Protein AF-0000000084379648 (afdb_homodimer)

Nearest PDB structures (foldseek):
  4ooi-assembly1_A  TM=9.721E-01  e=7.079E-11  Vibrio cholerae O1 biovar El Tor str. N16961
  4k2e-assembly1_B  TM=9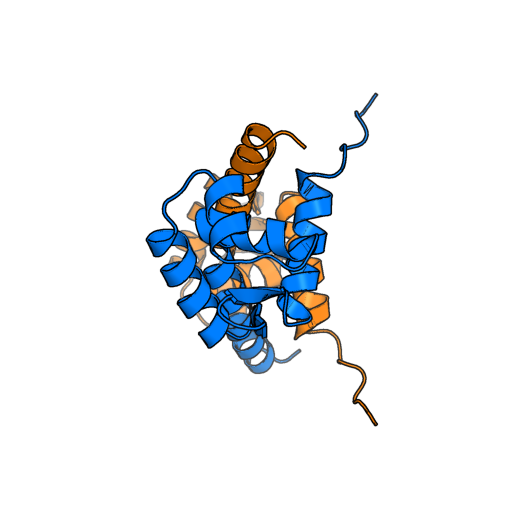.677E-01  e=7.579E-10  Vibrio cholerae O1 biovar El Tor str. N16961
  6o8o-assembly2_D  TM=9.352E-01  e=1.192E-08  Rhodobacter capsulatus
  3pqj-assembly2_C  TM=8.989E-01  e=9.264E-08  Xylella fastidiosa
  6cdb-assembly1_A  TM=8.607E-01  e=1.127E-06  Staphylococcus aureus

InterPro domains:
  IPR001845 HTH ArsR-type DNA-binding domain [PF01022] (23-67)
  IPR001845 HTH ArsR-type DNA-binding domain [PR00778] (17-32)
  IPR001845 HTH ArsR-type DNA-binding domain [PR00778] (36-47)
  IPR001845 HTH ArsR-type DNA-binding domain [PR00778] (49-64)
  IPR001845 HTH ArsR-type DNA-binding domain [PR00778] (64-79)
  IPR001845 HTH ArsR-type DNA-binding domain [PS50987] (5-99)
  IPR001845 HTH ArsR-type DNA-binding domain [SM00418] (15-93)
  IPR011991 ArsR-like helix-turn-helix domain [cd00090] (19-92)
  IPR036388 Winged helix-like DNA-binding domain superfamily [G3DSA:1.10.10.10] (1-98)
  IPR036390 Winged helix DNA-binding domain superfamily [SSF46785] (8-97)
  IPR051081 HTH-type Metal-responsive Transcriptional Regulators [PTHR33154] (8-96)

Foldseek 3Di:
DDPVVVVVVVVLVVVLCVLCVDPLLVQLQLVQLVHKDFLVRSCVVVVHDSVVSVVSVVVCVVNFQWDWDDDDPTIIIHGGDPVNNVVNVVVCCVPVNPDPPPD/DDPVVVVVVVVLVVVLCVLCVDPLLVQLQLVQLVHKDFLVRSCVVVVHDSVVSVVSVVVCVVNFQWDWDDDDPTIIIHGGDPVNNVVNVVVCCVPVPPDPPPD

Radius of gyration: 18.7 Å; Cα contacts (8 Å, |Δi|>4): 254; chains: 2; bounding box: 46×62×39 Å

Secondary structure (DSSP, 8-state):
--HHHHHHHHHHHHHHHHHH-SHHHHHHHHHHHHS-EEHHHHHHHHTS-HHHHHHHHHHHHHTTSEEEEEETTEEEEEE--HHHHHHHHHHIIIIIS------/--HHHHHHHHHHHHHHHHHH-SHHHHHHHHHHHHS-EEHHHHHHHHTS-HHHHHHHHHHHHHTTSEEEEEETTEEEEEE--HHHHHHHHHHIIIIIS------

Organism: NCBI:txid1548547

Structure (mmCIF, N/CA/C/O backbone):
data_AF-0000000084379648-model_v1
#
loop_
_entity.id
_entity.type
_entity.pdbx_description
1 polymer 'Transcriptional regulator'
#
loop_
_atom_site.group_PDB
_atom_site.id
_atom_site.type_symbol
_atom_site.label_atom_id
_atom_site.label_alt_id
_atom_site.label_comp_id
_atom_site.label_asym_id
_atom_site.label_entity_id
_atom_site.label_seq_id
_atom_site.pdbx_PDB_ins_code
_atom_site.Cartn_x
_atom_site.Cartn_y
_atom_site.Cartn_z
_atom_site.occupancy
_atom_site.B_iso_or_equiv
_atom_site.auth_seq_id
_atom_site.auth_comp_id
_atom_site.auth_asym_id
_atom_site.auth_atom_id
_atom_site.pdbx_PDB_model_num
ATOM 1 N N . MET A 1 1 ? -14.781 16.359 1.278 1 57.5 1 MET A N 1
ATOM 2 C CA . MET A 1 1 ? -14.961 15.016 1.84 1 57.5 1 MET A CA 1
ATOM 3 C C . MET A 1 1 ? -14.984 15.062 3.363 1 57.5 1 MET A C 1
ATOM 5 O O . MET A 1 1 ? -14.156 15.742 3.98 1 57.5 1 MET A O 1
ATOM 9 N N . ASP A 1 2 ? -16.062 14.539 3.852 1 69.44 2 ASP A N 1
ATOM 10 C CA . ASP A 1 2 ? -16.141 14.625 5.305 1 69.44 2 ASP A CA 1
ATOM 11 C C . ASP A 1 2 ? -15.133 13.68 5.965 1 69.44 2 ASP A C 1
ATOM 13 O O . ASP A 1 2 ? -14.719 12.688 5.367 1 69.44 2 ASP A O 1
ATOM 17 N N . ILE A 1 3 ? -14.656 14.039 7.168 1 72.94 3 ILE A N 1
ATOM 18 C CA . ILE A 1 3 ? -13.594 13.359 7.895 1 72.94 3 ILE A CA 1
ATOM 19 C C . ILE A 1 3 ? -13.977 11.898 8.117 1 72.94 3 ILE A C 1
ATOM 21 O O . ILE A 1 3 ? -13.117 11.008 8.07 1 72.94 3 ILE A O 1
ATOM 25 N N . ASP A 1 4 ? -15.25 11.695 8.367 1 77 4 ASP A N 1
ATOM 26 C CA . ASP A 1 4 ? -15.695 10.328 8.602 1 77 4 ASP A CA 1
ATOM 27 C C . ASP A 1 4 ? -15.555 9.477 7.34 1 77 4 ASP A C 1
ATOM 29 O O . ASP A 1 4 ? -15.18 8.305 7.41 1 77 4 ASP A O 1
ATOM 33 N N . THR A 1 5 ? -15.906 10.047 6.273 1 78.12 5 THR A N 1
ATOM 34 C CA . THR A 1 5 ? -15.758 9.367 4.996 1 78.12 5 THR A CA 1
ATOM 35 C C . THR A 1 5 ? -14.289 9.109 4.688 1 78.12 5 THR A C 1
ATOM 37 O O . THR A 1 5 ? -13.93 8.039 4.195 1 78.12 5 THR A O 1
ATOM 40 N N . MET A 1 6 ? -13.547 9.992 5.141 1 76.88 6 MET A N 1
ATOM 41 C CA . MET A 1 6 ? -12.109 9.844 4.926 1 76.88 6 MET A CA 1
ATOM 42 C C . MET A 1 6 ? -11.555 8.703 5.773 1 76.88 6 MET A C 1
ATOM 44 O O . MET A 1 6 ? -10.719 7.926 5.305 1 76.88 6 MET A O 1
ATOM 48 N N . ARG A 1 7 ? -12.047 8.602 6.953 1 83.88 7 ARG A N 1
ATOM 49 C CA . ARG A 1 7 ? -11.578 7.57 7.875 1 83.88 7 ARG A CA 1
ATOM 50 C C . ARG A 1 7 ? -11.969 6.18 7.383 1 83.88 7 ARG A C 1
ATOM 52 O O . ARG A 1 7 ? -11.164 5.246 7.453 1 83.88 7 ARG A O 1
ATOM 59 N N . GLU A 1 8 ? -13.219 6.098 6.977 1 84.75 8 GLU A N 1
ATOM 60 C CA . GLU A 1 8 ? -13.664 4.809 6.457 1 84.75 8 GLU A CA 1
ATOM 61 C C . GLU A 1 8 ? -12.852 4.395 5.238 1 84.75 8 GLU A C 1
ATOM 63 O O . GLU A 1 8 ? -12.438 3.234 5.121 1 84.75 8 GLU A O 1
ATOM 68 N N . ASN A 1 9 ? -12.617 5.316 4.402 1 86.81 9 ASN A N 1
ATOM 69 C CA . ASN A 1 9 ? -11.82 5.035 3.211 1 86.81 9 ASN A CA 1
ATOM 70 C C . ASN A 1 9 ? -10.375 4.699 3.568 1 86.81 9 ASN A C 1
ATOM 72 O O . ASN A 1 9 ? -9.773 3.814 2.961 1 86.81 9 ASN A O 1
ATOM 76 N N . ALA A 1 10 ? -9.969 5.375 4.613 1 89.38 10 ALA A N 1
ATOM 77 C CA . ALA A 1 10 ? -8.602 5.113 5.059 1 89.38 10 ALA A CA 1
ATOM 78 C C . ALA A 1 10 ? -8.469 3.705 5.625 1 89.38 10 ALA A C 1
ATOM 80 O O . ALA A 1 10 ? -7.438 3.053 5.453 1 89.38 10 ALA A O 1
ATOM 81 N N . GLY A 1 11 ? -9.508 3.273 6.289 1 91 11 GLY A N 1
ATOM 82 C CA . GLY A 1 11 ? -9.508 1.914 6.805 1 91 11 GLY A CA 1
ATOM 83 C C . GLY A 1 11 ? -9.43 0.861 5.719 1 91 11 GLY A C 1
ATOM 84 O O . GLY A 1 11 ? -8.641 -0.081 5.812 1 91 11 GLY A O 1
ATOM 85 N N . ARG A 1 12 ? -10.219 1.041 4.777 1 88.38 12 ARG A N 1
ATOM 86 C CA . ARG A 1 12 ? -10.211 0.119 3.646 1 88.38 12 ARG A CA 1
ATOM 87 C C . ARG A 1 12 ? -8.875 0.159 2.912 1 88.38 12 ARG A C 1
ATOM 89 O O . ARG A 1 12 ? -8.32 -0.885 2.564 1 88.38 12 ARG A O 1
ATOM 96 N N . ALA A 1 13 ? -8.414 1.323 2.732 1 92 13 ALA A N 1
ATOM 97 C CA . ALA A 1 13 ? -7.145 1.512 2.027 1 92 13 ALA A CA 1
ATOM 98 C C . ALA A 1 13 ? -5.988 0.898 2.811 1 92 13 ALA A C 1
ATOM 100 O O . ALA A 1 13 ? -5.148 0.194 2.24 1 92 13 ALA A O 1
ATOM 101 N N . SER A 1 14 ? -5.973 1.182 4.062 1 93.81 14 SER A N 1
ATOM 102 C CA . SER A 1 14 ? -4.891 0.655 4.891 1 93.81 14 SER A CA 1
ATOM 103 C C . SER A 1 14 ? -4.906 -0.869 4.918 1 93.81 14 SER A C 1
ATOM 105 O O . SER A 1 14 ? -3.852 -1.507 4.906 1 93.81 14 SER A O 1
ATOM 107 N N . SER A 1 15 ? -6.055 -1.446 4.953 1 90.5 15 SER A N 1
ATOM 108 C CA . SER A 1 15 ? -6.176 -2.9 4.914 1 90.5 15 SER A CA 1
ATOM 109 C C . SER A 1 15 ? -5.641 -3.467 3.605 1 90.5 15 SER A C 1
ATOM 111 O O . SER A 1 15 ? -4.934 -4.477 3.604 1 90.5 15 SER A O 1
ATOM 113 N N . LEU A 1 16 ? -6.02 -2.836 2.602 1 89.94 16 LEU A N 1
ATOM 114 C CA . LEU A 1 16 ? -5.531 -3.232 1.286 1 89.94 16 LEU A CA 1
ATOM 115 C C . LEU A 1 16 ? -4.012 -3.152 1.225 1 89.94 16 LEU A C 1
ATOM 117 O O . LEU A 1 16 ? -3.35 -4.109 0.808 1 89.94 16 LEU A O 1
ATOM 121 N N . LEU A 1 17 ? -3.471 -2.02 1.633 1 93.12 17 LEU A N 1
ATOM 122 C CA . LEU A 1 17 ? -2.025 -1.822 1.643 1 93.12 17 LEU A CA 1
ATOM 123 C C . LEU A 1 17 ? -1.344 -2.838 2.555 1 93.12 17 LEU A C 1
ATOM 125 O O . LEU A 1 17 ? -0.293 -3.383 2.207 1 93.12 17 LEU A O 1
ATOM 129 N N . GLY A 1 18 ? -1.943 -3.08 3.639 1 93.06 18 GLY A N 1
ATOM 130 C CA . GLY A 1 18 ? -1.402 -4.059 4.57 1 93.06 18 GLY A CA 1
ATOM 131 C C . GLY A 1 18 ? -1.311 -5.453 3.984 1 93.06 18 GLY A C 1
ATOM 132 O O . GLY A 1 18 ? -0.327 -6.164 4.207 1 93.06 18 GLY A O 1
ATOM 133 N N . ALA A 1 19 ? -2.309 -5.805 3.316 1 88.88 19 ALA A N 1
ATOM 134 C CA . ALA A 1 19 ? -2.322 -7.121 2.68 1 88.88 19 ALA A CA 1
ATOM 135 C C . ALA A 1 19 ? -1.212 -7.234 1.637 1 88.88 19 ALA A C 1
ATOM 137 O O . ALA A 1 19 ? -0.666 -8.32 1.419 1 88.88 19 ALA A O 1
ATOM 138 N N . MET A 1 20 ? -0.81 -6.133 1.112 1 91.62 20 MET A N 1
ATOM 139 C CA . MET A 1 20 ? 0.162 -6.121 0.023 1 91.62 20 MET A CA 1
ATOM 140 C C . MET A 1 20 ? 1.554 -5.773 0.539 1 91.62 20 MET A C 1
ATOM 142 O O . MET A 1 20 ? 2.535 -5.859 -0.201 1 91.62 20 MET A O 1
ATOM 146 N N . ALA A 1 21 ? 1.594 -5.391 1.771 1 93.62 21 ALA A N 1
ATOM 147 C CA . ALA A 1 21 ? 2.861 -4.91 2.314 1 93.62 21 ALA A CA 1
ATOM 148 C C . ALA A 1 21 ? 3.787 -6.074 2.658 1 93.62 21 ALA A C 1
ATOM 150 O O . ALA A 1 21 ? 4.984 -5.879 2.879 1 93.62 21 ALA A O 1
ATOM 151 N N . ASN A 1 22 ? 3.254 -7.242 2.672 1 93.06 22 ASN A N 1
ATOM 152 C CA . ASN A 1 22 ? 4.109 -8.414 2.816 1 93.06 22 ASN A CA 1
ATOM 153 C C . ASN A 1 22 ? 4.867 -8.719 1.528 1 93.06 22 ASN A C 1
ATOM 155 O O . ASN A 1 22 ? 4.266 -8.852 0.463 1 93.06 22 ASN A O 1
ATOM 159 N N . GLU A 1 23 ? 6.168 -8.867 1.698 1 92.31 23 GLU A N 1
ATOM 160 C CA . GLU A 1 23 ? 7.008 -9.016 0.512 1 92.31 23 GLU A CA 1
ATOM 161 C C . GLU A 1 23 ? 6.609 -10.242 -0.299 1 92.31 23 GLU A C 1
ATOM 163 O O . GLU A 1 23 ? 6.504 -10.18 -1.525 1 92.31 23 GLU A O 1
ATOM 168 N N . LYS A 1 24 ? 6.48 -11.297 0.304 1 92.69 24 LYS A N 1
ATOM 169 C CA . LYS A 1 24 ? 6.125 -12.531 -0.38 1 92.69 24 LYS A CA 1
ATOM 170 C C . LYS A 1 24 ? 4.75 -12.43 -1.034 1 92.69 24 LYS A C 1
ATOM 172 O O . LYS A 1 24 ? 4.566 -12.852 -2.178 1 92.69 24 LYS A O 1
ATOM 177 N N . ARG A 1 25 ? 3.82 -11.898 -0.318 1 93.19 25 ARG A N 1
ATOM 178 C CA . ARG A 1 25 ? 2.482 -11.703 -0.868 1 93.19 25 ARG A CA 1
ATOM 179 C C . ARG A 1 25 ? 2.512 -10.766 -2.07 1 93.19 25 ARG A C 1
ATOM 181 O O . ARG A 1 25 ? 1.806 -10.984 -3.055 1 93.19 25 ARG A O 1
ATOM 188 N N . LEU A 1 26 ? 3.303 -9.766 -1.957 1 92.44 26 LEU A N 1
ATOM 189 C CA . LEU A 1 26 ? 3.434 -8.82 -3.066 1 92.44 26 LEU A CA 1
ATOM 190 C C . LEU A 1 26 ? 4 -9.516 -4.301 1 92.44 26 LEU A C 1
ATOM 192 O O . LEU A 1 26 ? 3.537 -9.281 -5.418 1 92.44 26 LEU A O 1
ATOM 196 N N . LEU A 1 27 ? 4.969 -10.336 -4.105 1 92.69 27 LEU A N 1
ATOM 197 C CA . LEU A 1 27 ? 5.574 -11.07 -5.215 1 92.69 27 LEU A CA 1
ATOM 198 C C . LEU A 1 27 ? 4.555 -11.992 -5.871 1 92.69 27 LEU A C 1
ATOM 200 O O . LEU A 1 27 ? 4.512 -12.109 -7.098 1 92.69 27 LEU A O 1
ATOM 204 N N . ILE A 1 28 ? 3.771 -12.594 -5.051 1 94.25 28 ILE A N 1
ATOM 205 C CA . ILE A 1 28 ? 2.717 -13.469 -5.562 1 94.25 28 ILE A CA 1
ATOM 206 C C . ILE A 1 28 ? 1.742 -12.648 -6.41 1 94.25 28 ILE A C 1
ATOM 208 O O . ILE A 1 28 ? 1.402 -13.047 -7.527 1 94.25 28 ILE A O 1
ATOM 212 N N . LEU A 1 29 ? 1.349 -11.539 -5.93 1 93.25 29 LEU A N 1
ATOM 213 C CA . LEU A 1 29 ? 0.397 -10.688 -6.633 1 93.25 29 LEU A CA 1
ATOM 214 C C . LEU A 1 29 ? 0.989 -10.18 -7.945 1 93.25 29 LEU A C 1
ATOM 216 O O . LEU A 1 29 ? 0.282 -10.07 -8.945 1 93.25 29 LEU A O 1
ATOM 220 N N . CYS A 1 30 ? 2.203 -9.836 -7.898 1 90.38 30 CYS A N 1
ATOM 221 C CA . CYS A 1 30 ? 2.871 -9.375 -9.109 1 90.38 30 CYS A CA 1
ATOM 222 C C . CYS A 1 30 ? 2.855 -10.461 -10.188 1 90.38 30 CYS A C 1
ATOM 224 O O . CYS A 1 30 ? 2.654 -10.164 -11.367 1 90.38 30 CYS A O 1
ATOM 226 N N . GLN A 1 31 ? 3.121 -11.664 -9.781 1 91.12 31 GLN A N 1
ATOM 227 C CA . GLN A 1 31 ? 3.062 -12.781 -10.719 1 91.12 31 GLN A CA 1
ATOM 228 C C . GLN A 1 31 ? 1.654 -12.945 -11.289 1 91.12 31 GLN A C 1
ATOM 230 O O . GLN A 1 31 ? 1.486 -13.18 -12.484 1 91.12 31 GLN A O 1
ATOM 235 N N . LEU A 1 32 ? 0.677 -12.75 -10.484 1 93.19 32 LEU A N 1
ATOM 236 C CA . LEU A 1 32 ? -0.713 -12.938 -10.883 1 93.19 32 LEU A CA 1
ATOM 237 C C . LEU A 1 32 ? -1.2 -11.766 -11.727 1 93.19 32 LEU A C 1
ATOM 239 O O . LEU A 1 32 ? -2.217 -11.875 -12.414 1 93.19 32 LEU A O 1
ATOM 243 N N . PHE A 1 33 ? -0.529 -10.688 -11.57 1 88.5 33 PHE A N 1
ATOM 244 C CA . PHE A 1 33 ? -0.836 -9.523 -12.391 1 88.5 33 PHE A CA 1
ATOM 245 C C . PHE A 1 33 ? -0.567 -9.82 -13.867 1 88.5 33 PHE A C 1
ATOM 247 O O . PHE A 1 33 ? -1.262 -9.305 -14.742 1 88.5 33 PHE A O 1
ATOM 254 N N . GLU A 1 34 ? 0.373 -10.648 -14.086 1 86.88 34 GLU A N 1
ATOM 255 C CA . GLU A 1 34 ? 0.789 -10.977 -15.445 1 86.88 34 GLU A CA 1
ATOM 256 C C . GLU A 1 34 ? -0.084 -12.07 -16.047 1 86.88 34 GLU A C 1
ATOM 258 O O . GLU A 1 34 ? -0.391 -12.047 -17.234 1 86.88 34 GLU A O 1
ATOM 263 N N . ARG A 1 35 ? -0.382 -12.953 -15.18 1 93.25 35 ARG A N 1
ATOM 264 C CA . ARG A 1 35 ? -1.163 -14.078 -15.68 1 93.25 35 ARG A CA 1
ATOM 265 C C . ARG A 1 35 ? -1.7 -14.922 -14.523 1 93.25 35 ARG A C 1
ATOM 267 O O . ARG A 1 35 ? -1.239 -14.797 -13.391 1 93.25 35 ARG A O 1
ATOM 274 N N . GLU A 1 36 ? -2.732 -15.773 -14.859 1 96.81 36 GLU A N 1
ATOM 275 C CA . GLU A 1 36 ? -3.191 -16.797 -13.922 1 96.81 36 GLU A CA 1
ATOM 276 C C . GLU A 1 36 ? -2.102 -17.828 -13.656 1 96.81 36 GLU A C 1
ATOM 278 O O . GLU A 1 36 ? -1.407 -18.25 -14.578 1 96.81 36 GLU A O 1
ATOM 283 N N . CYS A 1 37 ? -1.942 -18.25 -12.422 1 97.56 37 CYS A N 1
ATOM 284 C CA . CYS A 1 37 ? -0.911 -19.219 -12.062 1 97.56 37 CYS A CA 1
ATOM 285 C C . CYS A 1 37 ? -1.443 -20.234 -11.055 1 97.56 37 CYS A C 1
ATOM 287 O O . CYS A 1 37 ? -2.33 -19.922 -10.258 1 97.56 37 CYS A O 1
ATOM 289 N N . SER A 1 38 ? -0.859 -21.422 -11.148 1 97.81 38 SER A N 1
ATOM 290 C CA . SER A 1 38 ? -1.122 -22.406 -10.109 1 97.81 38 SER A CA 1
ATOM 291 C C . SER A 1 38 ? -0.209 -22.203 -8.906 1 97.81 38 SER A C 1
ATOM 293 O O . SER A 1 38 ? 0.78 -21.469 -8.992 1 97.81 38 SER A O 1
ATOM 295 N N . VAL A 1 39 ? -0.604 -22.875 -7.789 1 96.88 39 VAL A N 1
ATOM 296 C CA . VAL A 1 39 ? 0.234 -22.812 -6.594 1 96.88 39 VAL A CA 1
ATOM 297 C C . VAL A 1 39 ? 1.645 -23.297 -6.93 1 96.88 39 VAL A C 1
ATOM 299 O O . VAL A 1 39 ? 2.631 -22.672 -6.527 1 96.88 39 VAL A O 1
ATOM 302 N N . GLY A 1 40 ? 1.688 -24.375 -7.691 1 96.44 40 GLY A N 1
ATOM 303 C CA . GLY A 1 40 ? 2.975 -24.922 -8.078 1 96.44 40 GLY A CA 1
ATOM 304 C C . GLY A 1 40 ? 3.805 -23.984 -8.922 1 96.44 40 GLY A C 1
ATOM 305 O O . GLY A 1 40 ? 5.008 -23.828 -8.695 1 96.44 40 GLY A O 1
ATOM 306 N N . GLU A 1 41 ? 3.248 -23.359 -9.914 1 96.31 41 GLU A N 1
ATOM 307 C CA . GLU A 1 41 ? 3.924 -22.375 -10.758 1 96.31 41 GLU A CA 1
ATOM 308 C C . GLU A 1 41 ? 4.461 -21.219 -9.938 1 96.31 41 GLU A C 1
ATOM 310 O O . GLU A 1 41 ? 5.582 -20.75 -10.164 1 96.31 41 GLU A O 1
ATOM 315 N N . LEU A 1 42 ? 3.674 -20.75 -9.016 1 96.06 42 LEU A N 1
ATOM 316 C CA . LEU A 1 42 ? 4.082 -19.641 -8.156 1 96.06 42 LEU A CA 1
ATOM 317 C C . LEU A 1 42 ? 5.262 -20.047 -7.277 1 96.06 42 LEU A C 1
ATOM 319 O O . LEU A 1 42 ? 6.227 -19.281 -7.145 1 96.06 42 LEU A O 1
ATOM 323 N N . ALA A 1 43 ? 5.152 -21.188 -6.715 1 96.25 43 ALA A N 1
ATOM 324 C CA . ALA A 1 43 ? 6.219 -21.688 -5.848 1 96.25 43 ALA A CA 1
ATOM 325 C C . ALA A 1 43 ? 7.539 -21.781 -6.605 1 96.25 43 ALA A C 1
ATOM 327 O O . ALA A 1 43 ? 8.594 -21.391 -6.082 1 96.25 43 ALA A O 1
ATOM 328 N N . GLU A 1 44 ? 7.48 -22.25 -7.785 1 94.56 44 GLU A N 1
ATOM 329 C CA . GLU A 1 44 ? 8.664 -22.391 -8.625 1 94.56 44 GLU A CA 1
ATOM 330 C C . GLU A 1 44 ? 9.234 -21.031 -9.008 1 94.56 44 GLU A C 1
ATOM 332 O O . GLU A 1 44 ? 10.445 -20.797 -8.898 1 94.56 44 GLU A O 1
ATOM 337 N N . ALA A 1 45 ? 8.391 -20.172 -9.422 1 90.25 45 ALA A N 1
ATOM 338 C CA . ALA A 1 45 ? 8.805 -18.844 -9.875 1 90.25 45 ALA A CA 1
ATOM 339 C C . ALA A 1 45 ? 9.461 -18.047 -8.734 1 90.25 45 ALA A C 1
ATOM 341 O O . ALA A 1 45 ? 1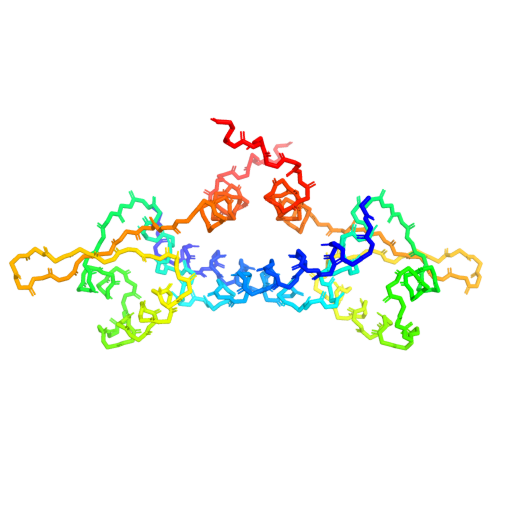0.422 -17.312 -8.961 1 90.25 45 ALA A O 1
ATOM 342 N N . LEU A 1 46 ? 8.906 -18.188 -7.527 1 90.75 46 LEU A N 1
ATOM 343 C CA . LEU A 1 46 ? 9.359 -17.406 -6.387 1 90.75 46 LEU A CA 1
ATOM 344 C C . LEU A 1 46 ? 10.422 -18.156 -5.59 1 90.75 46 LEU A C 1
ATOM 346 O O . LEU A 1 46 ? 11.016 -17.594 -4.664 1 90.75 46 LEU A O 1
ATOM 350 N N . GLU A 1 47 ? 10.609 -19.391 -5.895 1 92.19 47 GLU A N 1
ATOM 351 C CA . GLU A 1 47 ? 11.586 -20.234 -5.215 1 92.19 47 GLU A CA 1
ATOM 352 C C . GLU A 1 47 ? 11.258 -20.359 -3.73 1 92.19 47 GLU A C 1
ATOM 354 O O . GLU A 1 47 ? 12.133 -20.172 -2.881 1 92.19 47 GLU A O 1
ATOM 359 N N . VAL A 1 48 ? 10.055 -20.672 -3.453 1 92.5 48 VAL A N 1
ATOM 360 C CA . VAL A 1 48 ? 9.57 -20.922 -2.098 1 92.5 48 VAL A CA 1
ATOM 361 C C . VAL A 1 48 ? 8.734 -22.203 -2.07 1 92.5 48 VAL A C 1
ATOM 363 O O . VAL A 1 48 ? 8.422 -22.766 -3.119 1 92.5 48 VAL A O 1
ATOM 366 N N . ARG A 1 49 ? 8.43 -22.719 -0.959 1 95.19 49 ARG A N 1
ATOM 367 C CA . ARG A 1 49 ? 7.629 -23.938 -0.797 1 95.19 49 ARG A CA 1
ATOM 368 C C . ARG A 1 49 ? 6.172 -23.672 -1.172 1 95.19 49 ARG A C 1
ATOM 370 O O . ARG A 1 49 ? 5.629 -22.609 -0.873 1 95.19 49 ARG A O 1
ATOM 377 N N . PRO A 1 50 ? 5.555 -24.656 -1.731 1 96.12 50 PRO A N 1
ATOM 378 C CA . PRO A 1 50 ? 4.133 -24.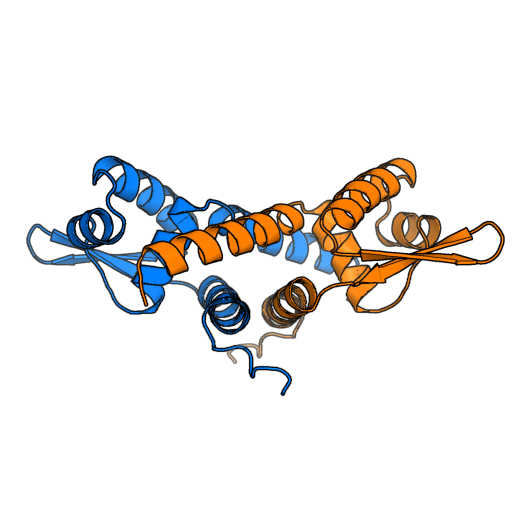516 -2.059 1 96.12 50 PRO A CA 1
ATOM 379 C C . PRO A 1 50 ? 3.268 -24.234 -0.832 1 96.12 50 PRO A C 1
ATOM 381 O O . PRO A 1 50 ? 2.254 -23.547 -0.933 1 96.12 50 PRO A O 1
ATOM 384 N N . SER A 1 51 ? 3.66 -24.812 0.204 1 96.31 51 SER A N 1
ATOM 385 C CA . SER A 1 51 ? 2.889 -24.578 1.418 1 96.31 51 SER A CA 1
ATOM 386 C C . SER A 1 51 ? 2.869 -23.094 1.777 1 96.31 51 SER A C 1
ATOM 388 O O . SER A 1 51 ? 1.841 -22.578 2.211 1 96.31 51 SER A O 1
ATOM 390 N N . THR A 1 52 ? 4.012 -22.406 1.639 1 95.12 52 THR A N 1
ATOM 391 C CA . THR A 1 52 ? 4.129 -20.984 1.894 1 95.12 52 THR A CA 1
ATOM 392 C C . THR A 1 52 ? 3.223 -20.188 0.952 1 95.12 52 THR A C 1
ATOM 394 O O . THR A 1 52 ? 2.504 -19.281 1.387 1 95.12 52 THR A O 1
ATOM 397 N N . VAL A 1 53 ? 3.27 -20.547 -0.274 1 96.5 53 VAL A N 1
ATOM 398 C CA . VAL A 1 53 ? 2.438 -19.891 -1.278 1 96.5 53 VAL A CA 1
ATOM 399 C C . VAL A 1 53 ? 0.962 -20.109 -0.945 1 96.5 53 VAL A C 1
ATOM 401 O O . VAL A 1 53 ? 0.174 -19.156 -0.973 1 96.5 53 VAL A O 1
ATOM 404 N N . SER A 1 54 ? 0.606 -21.297 -0.576 1 96.25 54 SER A N 1
ATOM 405 C CA . SER A 1 54 ? -0.78 -21.641 -0.271 1 96.25 54 SER A CA 1
ATOM 406 C C . SER A 1 54 ? -1.3 -20.828 0.909 1 96.25 54 SER A C 1
ATOM 408 O O . SER A 1 54 ? -2.441 -20.359 0.896 1 96.25 54 SER A O 1
ATOM 410 N N . GLN A 1 55 ? -0.478 -20.703 1.829 1 95.31 55 GLN A N 1
ATOM 411 C CA . GLN A 1 55 ? -0.847 -19.938 3.01 1 95.31 55 GLN A CA 1
ATOM 412 C C . GLN A 1 55 ? -1.139 -18.484 2.643 1 95.31 55 GLN A C 1
ATOM 414 O O . GLN A 1 55 ? -2.145 -17.906 3.078 1 95.31 55 GLN A O 1
ATOM 419 N N . HIS A 1 56 ? -0.259 -17.906 1.93 1 95.56 56 HIS A N 1
ATOM 420 C CA . HIS A 1 56 ? -0.447 -16.531 1.52 1 95.56 56 HIS A CA 1
ATOM 421 C C . HIS A 1 56 ? -1.663 -16.375 0.611 1 95.56 56 HIS A C 1
ATOM 423 O O . HIS A 1 56 ? -2.424 -15.422 0.736 1 95.56 56 HIS A O 1
ATOM 429 N N . LEU A 1 57 ? -1.854 -17.312 -0.241 1 96.19 57 LEU A N 1
ATOM 430 C CA . LEU A 1 57 ? -3.004 -17.266 -1.138 1 96.19 57 LEU A CA 1
ATOM 431 C C . LEU A 1 57 ? -4.309 -17.375 -0.354 1 96.19 57 LEU A C 1
ATOM 433 O O . LEU A 1 57 ? -5.309 -16.766 -0.718 1 96.19 57 LEU A O 1
ATOM 437 N N . ALA A 1 58 ? -4.281 -18.172 0.627 1 95.38 58 ALA A N 1
ATOM 438 C CA . ALA A 1 58 ? -5.461 -18.281 1.481 1 95.38 58 ALA A CA 1
ATOM 439 C C . ALA A 1 58 ? -5.82 -16.938 2.104 1 95.38 58 ALA A C 1
ATOM 441 O O . ALA A 1 58 ? -6.992 -16.562 2.148 1 95.38 58 ALA A O 1
ATOM 442 N N . LEU A 1 59 ? -4.871 -16.234 2.582 1 92.69 59 LEU A N 1
ATOM 443 C CA . LEU A 1 59 ? -5.082 -14.914 3.166 1 92.69 59 LEU A CA 1
ATOM 444 C C . LEU A 1 59 ? -5.574 -13.93 2.113 1 92.69 59 LEU A C 1
ATOM 446 O O . LEU A 1 59 ? -6.531 -13.188 2.354 1 92.69 59 LEU A O 1
ATOM 450 N N . LEU A 1 60 ? -4.945 -13.961 0.961 1 92.75 60 LEU A N 1
ATOM 451 C CA . LEU A 1 60 ? -5.305 -13.062 -0.129 1 92.75 60 LEU A CA 1
ATOM 452 C C . LEU A 1 60 ? -6.719 -13.344 -0.625 1 92.75 60 LEU A C 1
ATOM 454 O O . LEU A 1 60 ? -7.438 -12.422 -1.022 1 92.75 60 LEU A O 1
ATOM 458 N N . ARG A 1 61 ? -7.043 -14.586 -0.618 1 92.69 61 ARG A N 1
ATOM 459 C CA . ARG A 1 61 ? -8.391 -14.977 -1.028 1 92.69 61 ARG A CA 1
ATOM 460 C C . ARG A 1 61 ? -9.438 -14.43 -0.065 1 92.69 61 ARG A C 1
ATOM 462 O O . ARG A 1 61 ? -10.477 -13.922 -0.493 1 92.69 61 ARG A O 1
ATOM 469 N N . LYS A 1 62 ? -9.211 -14.531 1.18 1 89.62 62 LYS A N 1
ATOM 470 C CA . LYS A 1 62 ? -10.109 -14.031 2.211 1 89.62 62 LYS A CA 1
ATOM 471 C C . LYS A 1 62 ? -10.359 -12.531 2.045 1 89.62 62 LYS A C 1
ATOM 473 O O . LYS A 1 62 ? -11.469 -12.055 2.27 1 89.62 62 LYS A O 1
ATOM 478 N N . ASP A 1 63 ? -9.336 -11.914 1.577 1 85.12 63 ASP A N 1
ATOM 479 C CA . ASP A 1 63 ? -9.414 -10.461 1.438 1 85.12 63 ASP A CA 1
ATOM 480 C C . ASP A 1 63 ? -9.961 -10.07 0.066 1 85.12 63 ASP A C 1
ATOM 482 O O . ASP A 1 63 ? -10.172 -8.891 -0.212 1 85.12 63 ASP A O 1
ATOM 486 N N . GLY A 1 64 ? -10.164 -11.031 -0.781 1 88.69 64 GLY A N 1
ATOM 487 C CA . GLY A 1 64 ? -10.766 -10.797 -2.084 1 88.69 64 GLY A CA 1
ATOM 488 C C . GLY A 1 64 ? -9.773 -10.312 -3.125 1 88.69 64 GLY A C 1
ATOM 489 O O . GLY A 1 64 ? -10.156 -9.656 -4.094 1 88.69 64 GLY A O 1
ATOM 490 N N . PHE A 1 65 ? -8.539 -10.609 -3.016 1 91 65 PHE A N 1
ATOM 491 C CA . PHE A 1 65 ? -7.512 -10.094 -3.918 1 91 65 PHE A CA 1
ATOM 492 C C . PHE A 1 65 ? -7.207 -11.102 -5.02 1 91 65 PHE A C 1
ATOM 494 O O . PHE A 1 65 ? -6.598 -10.758 -6.035 1 91 65 PHE A O 1
ATOM 501 N N . VAL A 1 66 ? -7.629 -12.312 -4.82 1 95.62 66 VAL A N 1
ATOM 502 C CA . VAL A 1 66 ? -7.367 -13.328 -5.828 1 95.62 66 VAL A CA 1
ATOM 503 C C . VAL A 1 66 ? -8.602 -14.211 -6.008 1 95.62 66 VAL A C 1
ATOM 505 O O . VAL A 1 66 ? -9.43 -14.32 -5.098 1 95.62 66 VAL A O 1
ATOM 508 N N . ASN A 1 67 ? -8.695 -14.734 -7.129 1 95.94 67 ASN A N 1
ATOM 509 C CA . ASN A 1 67 ? -9.773 -15.656 -7.469 1 95.94 67 ASN A CA 1
ATOM 510 C C . ASN A 1 67 ? -9.242 -17.062 -7.734 1 95.94 67 ASN A C 1
ATOM 512 O O . ASN A 1 67 ? -8.367 -17.25 -8.578 1 95.94 67 ASN A O 1
ATOM 516 N N . PRO A 1 68 ? -9.828 -17.984 -7.059 1 96.12 68 PRO A N 1
ATOM 517 C CA . PRO A 1 68 ? -9.43 -19.359 -7.32 1 96.12 68 PRO A CA 1
ATOM 518 C C . PRO A 1 68 ? -10.25 -20.016 -8.43 1 96.12 68 PRO A C 1
ATOM 520 O O . PRO A 1 68 ? -11.438 -19.703 -8.586 1 96.12 68 PRO A O 1
ATOM 523 N N . ARG A 1 69 ? -9.672 -20.766 -9.219 1 96 69 ARG A N 1
ATOM 524 C CA . ARG A 1 69 ? -10.312 -21.594 -10.234 1 96 69 ARG A CA 1
ATOM 525 C C . ARG A 1 69 ? -9.703 -23 -10.25 1 96 69 ARG A C 1
ATOM 527 O O . ARG A 1 69 ? -8.484 -23.156 -10.312 1 96 69 ARG A O 1
ATOM 534 N N . ARG A 1 70 ? -10.594 -23.953 -10.18 1 95.38 70 ARG A N 1
ATOM 535 C CA . ARG A 1 70 ? -10.117 -25.328 -10.211 1 95.38 70 ARG A CA 1
ATOM 536 C C . ARG A 1 70 ? -10.203 -25.906 -11.625 1 95.38 70 ARG A C 1
ATOM 538 O O . ARG A 1 70 ? -11.211 -25.734 -12.312 1 95.38 70 ARG A O 1
ATOM 545 N N . ASP A 1 71 ? -9.125 -26.453 -12.016 1 94.88 71 ASP A N 1
ATOM 546 C CA . ASP A 1 71 ? -9.086 -27.219 -13.25 1 94.88 71 ASP A CA 1
ATOM 547 C C . ASP A 1 71 ? -8.562 -28.641 -13 1 94.88 71 ASP A C 1
ATOM 549 O O . ASP A 1 71 ? -7.371 -28.828 -12.766 1 94.88 71 ASP A O 1
ATOM 553 N N . ALA A 1 72 ? -9.508 -29.578 -13.188 1 94.94 72 ALA A N 1
ATOM 554 C CA . ALA A 1 72 ? -9.18 -30.953 -12.797 1 94.94 72 ALA A CA 1
ATOM 555 C C . ALA A 1 72 ? -8.688 -31 -11.352 1 94.94 72 ALA A C 1
ATOM 557 O O . ALA A 1 72 ? -9.422 -30.656 -10.422 1 94.94 72 ALA A O 1
ATOM 558 N N . GLN A 1 73 ? -7.391 -31.422 -11.117 1 93.38 73 GLN A N 1
ATOM 559 C CA . GLN A 1 73 ? -6.863 -31.547 -9.758 1 93.38 73 GLN A CA 1
ATOM 560 C C . GLN A 1 73 ? -5.984 -30.344 -9.398 1 93.38 73 GLN A C 1
ATOM 562 O O . GLN A 1 73 ? -5.387 -30.312 -8.32 1 93.38 73 GLN A O 1
ATOM 567 N N . THR A 1 74 ? -5.961 -29.391 -10.258 1 95.31 74 THR A N 1
ATOM 568 C CA . THR A 1 74 ? -5.043 -28.281 -10.039 1 95.31 74 THR A CA 1
ATOM 569 C C . THR A 1 74 ? -5.805 -27 -9.742 1 95.31 74 THR A C 1
ATOM 571 O O . THR A 1 74 ? -6.801 -26.688 -10.398 1 95.31 74 THR A O 1
ATOM 574 N N . LEU A 1 75 ? -5.379 -26.297 -8.68 1 95.94 75 LEU A N 1
ATOM 575 C CA . LEU A 1 75 ? -5.957 -25.016 -8.312 1 95.94 75 LEU A CA 1
ATOM 576 C C . LEU A 1 75 ? -5.168 -23.859 -8.93 1 95.94 75 LEU A C 1
ATOM 578 O O . LEU A 1 75 ? -3.947 -23.781 -8.773 1 95.94 75 LEU A O 1
ATOM 582 N N . TYR A 1 76 ? -5.906 -23 -9.688 1 97.62 76 TYR A N 1
ATOM 583 C CA . TYR A 1 76 ? -5.324 -21.812 -10.289 1 97.62 76 TYR A CA 1
ATOM 584 C C . TYR A 1 76 ? -5.848 -20.547 -9.625 1 97.62 76 TYR A C 1
ATOM 586 O O . TYR A 1 76 ? -6.965 -20.531 -9.094 1 97.62 76 TYR A O 1
ATOM 594 N N . TYR A 1 77 ? -4.977 -19.562 -9.641 1 97.56 77 TYR A N 1
ATOM 595 C CA . TYR A 1 77 ? -5.359 -18.281 -9.078 1 97.56 77 TYR A CA 1
ATOM 596 C C . TYR A 1 77 ? -5.117 -17.156 -10.078 1 97.56 77 TYR A C 1
ATOM 598 O O . TYR A 1 77 ? -4.164 -17.203 -10.859 1 97.56 77 TYR A O 1
ATOM 606 N N . SER A 1 78 ? -6.027 -16.156 -10.039 1 96.62 78 SER A N 1
ATOM 607 C CA . SER A 1 78 ? -5.867 -14.914 -10.781 1 96.62 78 SER A CA 1
ATOM 608 C C . SER A 1 78 ? -6.109 -13.703 -9.891 1 96.62 78 SER A C 1
ATOM 610 O O . SER A 1 78 ? -6.727 -13.82 -8.828 1 96.62 78 SER A O 1
ATOM 612 N N . LEU A 1 79 ? -5.535 -12.617 -10.359 1 94.06 79 LEU A N 1
ATOM 613 C CA . LEU A 1 79 ? -5.723 -11.383 -9.602 1 94.06 79 LEU A CA 1
ATOM 614 C C . LEU A 1 79 ? -7.188 -10.953 -9.625 1 94.06 79 LEU A C 1
ATOM 616 O O . LEU A 1 79 ? -7.855 -11.055 -10.656 1 94.06 79 LEU A O 1
ATOM 620 N N . ALA A 1 80 ? -7.637 -10.617 -8.461 1 90.12 80 ALA A N 1
ATOM 621 C CA . ALA A 1 80 ? -9.008 -10.141 -8.328 1 90.12 80 ALA A CA 1
ATOM 622 C C . ALA A 1 80 ? -9.047 -8.75 -7.695 1 90.12 80 ALA A C 1
ATOM 624 O O . ALA A 1 80 ? -8.195 -8.414 -6.879 1 90.12 80 ALA A O 1
ATOM 625 N N . GLY A 1 81 ? -10.102 -7.973 -8.031 1 85.06 81 GLY A N 1
ATOM 626 C CA . GLY A 1 81 ? -10.336 -6.695 -7.383 1 85.06 81 GLY A CA 1
ATOM 627 C C . GLY A 1 81 ? -9.688 -5.527 -8.102 1 85.06 81 GLY A C 1
ATOM 628 O O . GLY A 1 81 ? -8.477 -5.535 -8.344 1 85.06 81 GLY A O 1
ATOM 629 N N . ASP A 1 82 ? -10.414 -4.605 -8.344 1 87.06 82 ASP A N 1
ATOM 630 C CA . ASP A 1 82 ? -9.953 -3.424 -9.07 1 87.06 82 ASP A CA 1
ATOM 631 C C . ASP A 1 82 ? -8.992 -2.6 -8.219 1 87.06 82 ASP A C 1
ATOM 633 O O . ASP A 1 82 ? -8.055 -1.995 -8.75 1 87.06 82 ASP A O 1
ATOM 637 N N . GLU A 1 83 ? -9.141 -2.76 -6.945 1 89.44 83 GLU A N 1
ATOM 638 C CA . GLU A 1 83 ? -8.305 -1.969 -6.047 1 89.44 83 GLU A CA 1
ATOM 639 C C . GLU A 1 83 ? -6.871 -2.486 -6.027 1 89.44 83 GLU A C 1
ATOM 641 O O . GLU A 1 83 ? -5.922 -1.713 -6.191 1 89.44 83 GLU A O 1
ATOM 646 N N . ALA A 1 84 ? -6.75 -3.758 -5.922 1 89.88 84 ALA A N 1
ATOM 647 C CA . ALA A 1 84 ? -5.422 -4.363 -5.914 1 89.88 84 ALA A CA 1
ATOM 648 C C . ALA A 1 84 ? -4.707 -4.145 -7.242 1 89.88 84 ALA A C 1
ATOM 650 O O . ALA A 1 84 ? -3.512 -3.844 -7.273 1 89.88 84 ALA A O 1
ATOM 651 N N . ARG A 1 85 ? -5.449 -4.246 -8.258 1 91.44 85 ARG A N 1
ATOM 652 C CA . ARG A 1 85 ? -4.891 -4.062 -9.594 1 91.44 85 ARG A CA 1
ATOM 653 C C . ARG A 1 85 ? -4.363 -2.643 -9.773 1 91.44 85 ARG A C 1
ATOM 655 O O . ARG A 1 85 ? -3.291 -2.439 -10.344 1 91.44 85 ARG A O 1
ATOM 662 N N . ALA A 1 86 ? -5.152 -1.738 -9.344 1 93.12 86 ALA A N 1
ATOM 663 C CA . ALA A 1 86 ? -4.758 -0.338 -9.484 1 93.12 86 ALA A CA 1
ATOM 664 C C . ALA A 1 86 ? -3.471 -0.053 -8.719 1 93.12 86 ALA A C 1
ATOM 666 O O . ALA A 1 86 ? -2.57 0.616 -9.234 1 93.12 86 ALA A O 1
ATOM 667 N N . VAL A 1 87 ? -3.361 -0.577 -7.555 1 93.12 87 VAL A N 1
ATOM 668 C CA . VAL A 1 87 ? -2.172 -0.358 -6.738 1 93.12 87 VAL A CA 1
ATOM 669 C C . VAL A 1 87 ? -0.976 -1.066 -7.367 1 93.12 87 VAL A C 1
ATOM 671 O O . VAL A 1 87 ? 0.108 -0.489 -7.48 1 93.12 87 VAL A O 1
ATOM 674 N N . LEU A 1 88 ? -1.192 -2.242 -7.805 1 91.06 88 LEU A N 1
ATOM 675 C CA . LEU A 1 88 ? -0.119 -3.002 -8.438 1 91.06 88 LEU A CA 1
ATOM 676 C C . LEU A 1 88 ? 0.375 -2.303 -9.695 1 91.06 88 LEU A C 1
ATOM 678 O O . LEU A 1 88 ? 1.575 -2.295 -9.977 1 91.06 88 LEU A O 1
ATOM 682 N N . ASN A 1 89 ? -0.534 -1.78 -10.445 1 91 89 ASN A N 1
ATOM 683 C CA . ASN A 1 89 ? -0.154 -1.03 -11.633 1 91 89 ASN A CA 1
ATOM 684 C C . ASN A 1 89 ? 0.741 0.157 -11.289 1 91 89 ASN A C 1
ATOM 686 O O . ASN A 1 89 ? 1.717 0.429 -11.992 1 91 89 ASN A O 1
ATOM 690 N N . THR A 1 90 ? 0.35 0.807 -10.312 1 92.56 90 THR A N 1
ATOM 691 C CA . THR A 1 90 ? 1.14 1.946 -9.859 1 92.56 90 THR A CA 1
ATOM 692 C C . THR A 1 90 ? 2.533 1.501 -9.43 1 92.56 90 THR A C 1
ATOM 694 O O . THR A 1 90 ? 3.533 2.104 -9.82 1 92.56 90 THR A O 1
ATOM 697 N N . LEU A 1 91 ? 2.584 0.431 -8.664 1 90 91 LEU A N 1
ATOM 698 C CA . LEU A 1 91 ? 3.871 -0.077 -8.195 1 90 91 LEU A CA 1
ATOM 699 C C . LEU A 1 91 ? 4.73 -0.527 -9.375 1 90 91 LEU A C 1
ATOM 701 O O . LEU A 1 91 ? 5.945 -0.308 -9.383 1 90 91 LEU A O 1
ATOM 705 N N . HIS A 1 92 ? 4.105 -1.172 -10.289 1 86.56 92 HIS A N 1
ATOM 706 C CA . HIS A 1 92 ? 4.824 -1.599 -11.484 1 86.56 92 HIS A CA 1
ATOM 707 C C . HIS A 1 92 ? 5.438 -0.408 -12.219 1 86.56 92 HIS A C 1
ATOM 709 O O . HIS A 1 92 ? 6.586 -0.47 -12.656 1 86.56 92 HIS A O 1
ATOM 715 N N . SER A 1 93 ? 4.676 0.632 -12.328 1 88 93 SER A N 1
ATOM 716 C CA . SER A 1 93 ? 5.145 1.838 -13.008 1 88 93 SER A CA 1
ATOM 717 C C . SER A 1 93 ? 6.293 2.488 -12.234 1 88 93 SER A C 1
ATOM 719 O O . SER A 1 93 ? 7.207 3.057 -12.836 1 88 93 SER A O 1
ATOM 721 N N . LEU A 1 94 ? 6.258 2.396 -11.031 1 86.56 94 LEU A N 1
ATOM 722 C CA . LEU A 1 94 ? 7.254 3.031 -10.172 1 86.56 94 LEU A CA 1
ATOM 723 C C . LEU A 1 94 ? 8.555 2.23 -10.164 1 86.56 94 LEU A C 1
ATOM 725 O O . LEU A 1 94 ? 9.641 2.805 -10.219 1 86.56 94 LEU A O 1
ATOM 729 N N . TYR A 1 95 ? 8.375 0.919 -10.125 1 85.44 95 TYR A N 1
ATOM 730 C CA . TYR A 1 95 ? 9.562 0.13 -9.805 1 85.44 95 TYR A CA 1
ATOM 731 C C . TYR A 1 95 ? 9.992 -0.721 -10.992 1 85.44 95 TYR A C 1
ATOM 733 O O . TYR A 1 95 ? 11.133 -1.166 -11.062 1 85.44 95 TYR A O 1
ATOM 741 N N . CYS A 1 96 ? 9.125 -1.088 -11.789 1 75.44 96 CYS A N 1
ATOM 742 C CA . CYS A 1 96 ? 9.461 -2.029 -12.852 1 75.44 96 CYS A CA 1
ATOM 743 C C . CYS A 1 96 ? 9.57 -1.319 -14.195 1 75.44 96 CYS A C 1
ATOM 745 O O . CYS A 1 96 ? 10.078 -1.887 -15.164 1 75.44 96 CYS A O 1
ATOM 747 N N . GLU A 1 97 ? 8.922 -0.195 -14.312 1 70.38 97 GLU A N 1
ATOM 748 C CA . GLU A 1 97 ? 9.062 0.515 -15.578 1 70.38 97 GLU A CA 1
ATOM 749 C C . GLU A 1 97 ? 10.336 1.36 -15.602 1 70.38 97 GLU A C 1
ATOM 751 O O . GLU A 1 97 ? 10.711 1.949 -14.586 1 70.38 97 GLU A O 1
ATOM 756 N N . PRO A 1 98 ? 11.195 1.109 -16.609 1 58.78 98 PRO A N 1
ATOM 757 C CA . PRO A 1 98 ? 12.453 1.85 -16.797 1 58.78 98 PRO A CA 1
ATOM 758 C C . PRO A 1 98 ? 12.289 3.35 -16.562 1 58.78 98 PRO A C 1
ATOM 760 O O . PRO A 1 98 ? 11.281 3.934 -16.969 1 58.78 98 PRO A O 1
ATOM 763 N N . GLN A 1 99 ? 12.547 3.76 -15.352 1 52.88 99 GLN A N 1
ATOM 764 C CA . GLN A 1 99 ? 12.617 5.203 -15.156 1 52.88 99 GLN A CA 1
ATOM 765 C C . GLN A 1 99 ? 13.359 5.879 -16.312 1 52.88 99 GLN A C 1
ATOM 767 O O . GLN A 1 99 ? 14.422 5.418 -16.719 1 52.88 99 GLN A O 1
ATOM 772 N N . PRO A 1 100 ? 12.68 6.668 -17.078 1 46.72 100 PRO A N 1
ATOM 773 C CA . PRO A 1 100 ? 13.562 7.359 -18.016 1 46.72 100 PRO A CA 1
ATOM 774 C C . PRO A 1 100 ? 14.812 7.918 -17.344 1 46.72 100 PRO A C 1
ATOM 776 O O . PRO A 1 100 ? 14.742 8.414 -16.219 1 46.72 100 PRO A O 1
ATOM 779 N N . ALA A 1 101 ? 16.016 7.352 -17.578 1 43.47 101 ALA A N 1
ATOM 780 C CA . ALA A 1 101 ? 17.328 7.906 -17.219 1 43.47 101 ALA A CA 1
ATOM 781 C C . ALA A 1 101 ? 17.312 9.43 -17.312 1 43.47 101 ALA A C 1
ATOM 783 O O . ALA A 1 101 ? 16.844 9.992 -18.312 1 43.47 101 ALA A O 1
ATOM 784 N N . GLU A 1 102 ? 17.047 10.164 -16.203 1 35.94 102 GLU A N 1
ATOM 785 C CA . GLU A 1 102 ? 17.5 11.531 -16.406 1 35.94 102 GLU A CA 1
ATOM 786 C C . GLU A 1 102 ? 18.797 11.57 -17.219 1 35.94 102 GLU A C 1
ATOM 788 O O . GLU A 1 102 ? 19.828 11.031 -16.781 1 35.94 102 GLU A O 1
ATOM 793 N N . GLN A 1 103 ? 18.859 11.43 -18.547 1 28.95 103 GLN A N 1
ATOM 794 C CA . GLN A 1 103 ? 19.984 12.109 -19.203 1 28.95 103 GLN A CA 1
ATOM 795 C C . GLN A 1 103 ? 20.125 13.539 -18.688 1 28.95 103 GLN A C 1
ATOM 797 O O . GLN A 1 103 ? 19.141 14.266 -18.578 1 28.95 103 GLN A O 1
ATOM 802 N N . MET B 1 1 ? 12.055 -9.969 -16.75 1 54.53 1 MET B N 1
ATOM 803 C CA . MET B 1 1 ? 12.57 -9.336 -15.539 1 54.53 1 MET B CA 1
ATOM 804 C C . MET B 1 1 ? 13.172 -10.375 -14.594 1 54.53 1 MET B C 1
ATOM 806 O O . MET B 1 1 ? 12.586 -11.445 -14.391 1 54.53 1 MET B O 1
ATOM 810 N N . ASP B 1 2 ? 14.43 -10.133 -14.289 1 66.12 2 ASP B N 1
ATOM 811 C CA . ASP B 1 2 ? 15.109 -11.094 -13.422 1 66.12 2 ASP B CA 1
ATOM 812 C C . ASP B 1 2 ? 14.477 -11.133 -12.031 1 66.12 2 ASP B C 1
ATOM 814 O O . ASP B 1 2 ? 13.945 -10.125 -11.562 1 66.12 2 ASP B O 1
ATOM 818 N N . ILE B 1 3 ? 14.352 -12.328 -11.469 1 70.69 3 ILE B N 1
ATOM 819 C CA . ILE B 1 3 ? 13.695 -12.586 -10.195 1 70.69 3 ILE B CA 1
ATOM 820 C C . ILE B 1 3 ? 14.305 -11.695 -9.117 1 70.69 3 ILE B C 1
ATOM 822 O O . ILE B 1 3 ? 13.602 -11.211 -8.227 1 70.69 3 ILE B O 1
ATOM 826 N N . ASP B 1 4 ? 15.625 -11.531 -9.195 1 76 4 ASP B N 1
ATOM 827 C CA . ASP B 1 4 ? 16.312 -10.711 -8.195 1 76 4 ASP B CA 1
ATOM 828 C C . ASP B 1 4 ? 15.852 -9.258 -8.266 1 76 4 ASP B C 1
ATOM 830 O O . ASP B 1 4 ? 15.688 -8.602 -7.234 1 76 4 ASP B O 1
ATOM 834 N N . THR B 1 5 ? 15.727 -8.805 -9.445 1 76.69 5 THR B N 1
ATOM 835 C CA . THR B 1 5 ? 15.25 -7.445 -9.648 1 76.69 5 THR B CA 1
ATOM 836 C C . THR B 1 5 ? 13.812 -7.301 -9.148 1 76.69 5 THR B C 1
ATOM 838 O O . THR B 1 5 ? 13.469 -6.293 -8.531 1 76.69 5 THR B O 1
ATOM 841 N N . MET B 1 6 ? 13.172 -8.336 -9.281 1 76.5 6 MET B N 1
ATOM 842 C CA . MET B 1 6 ? 11.789 -8.32 -8.82 1 76.5 6 MET B CA 1
ATOM 843 C C . MET B 1 6 ? 11.727 -8.297 -7.293 1 76.5 6 MET B C 1
ATOM 845 O O . MET B 1 6 ? 10.914 -7.574 -6.715 1 76.5 6 MET B O 1
ATOM 849 N N . ARG B 1 7 ? 12.594 -9.016 -6.699 1 83.62 7 ARG B N 1
ATOM 850 C CA . ARG B 1 7 ? 12.633 -9.109 -5.242 1 83.62 7 ARG B CA 1
ATOM 851 C C . ARG B 1 7 ? 13.023 -7.773 -4.617 1 83.62 7 ARG B C 1
ATOM 853 O O . ARG B 1 7 ? 12.43 -7.348 -3.623 1 83.62 7 ARG B O 1
ATOM 860 N N . GLU B 1 8 ? 14.078 -7.211 -5.203 1 83.56 8 GLU B N 1
ATOM 861 C CA . GLU B 1 8 ? 14.508 -5.914 -4.688 1 83.56 8 GLU B CA 1
ATOM 862 C C . GLU B 1 8 ? 13.398 -4.875 -4.824 1 83.56 8 GLU B C 1
ATOM 864 O O . GLU B 1 8 ? 13.148 -4.102 -3.898 1 83.56 8 GLU B O 1
ATOM 869 N N . ASN B 1 9 ? 12.758 -4.918 -5.898 1 86.25 9 ASN B N 1
ATOM 870 C CA . ASN B 1 9 ? 11.664 -3.979 -6.117 1 86.25 9 ASN B CA 1
ATOM 871 C C . ASN B 1 9 ? 10.484 -4.27 -5.191 1 86.25 9 ASN B C 1
ATOM 873 O O . ASN B 1 9 ? 9.844 -3.344 -4.688 1 86.25 9 ASN B O 1
ATOM 877 N N . ALA B 1 10 ? 10.375 -5.543 -4.961 1 89.06 10 ALA B N 1
ATOM 878 C CA . ALA B 1 10 ? 9.297 -5.934 -4.059 1 89.06 10 ALA B CA 1
ATOM 879 C C . ALA B 1 10 ? 9.586 -5.48 -2.631 1 89.06 10 ALA B C 1
ATOM 881 O O . ALA B 1 10 ? 8.672 -5.09 -1.9 1 89.06 10 ALA B O 1
ATOM 882 N N . GLY B 1 11 ? 10.844 -5.547 -2.281 1 90.94 11 GLY B N 1
ATOM 883 C CA . GLY B 1 11 ? 11.242 -5.074 -0.964 1 90.94 11 GLY B CA 1
ATOM 884 C C . GLY B 1 11 ? 10.977 -3.594 -0.756 1 90.94 11 GLY B C 1
ATOM 885 O O . GLY B 1 11 ? 10.422 -3.197 0.271 1 90.94 11 GLY B O 1
ATOM 886 N N . ARG B 1 12 ? 11.367 -2.865 -1.705 1 88.5 12 ARG B N 1
ATOM 887 C CA . ARG B 1 12 ? 11.125 -1.428 -1.645 1 88.5 12 ARG B CA 1
ATOM 888 C C . ARG B 1 12 ? 9.633 -1.118 -1.646 1 88.5 12 ARG B C 1
ATOM 890 O O . ARG B 1 12 ? 9.172 -0.28 -0.872 1 88.5 12 ARG B O 1
ATOM 897 N N . ALA B 1 13 ? 8.961 -1.8 -2.471 1 92.06 13 ALA B N 1
ATOM 898 C CA . ALA B 1 13 ? 7.523 -1.591 -2.594 1 92.06 13 ALA B CA 1
ATOM 899 C C . ALA B 1 13 ? 6.801 -1.975 -1.307 1 92.06 13 ALA B C 1
ATOM 901 O O . ALA B 1 13 ? 5.945 -1.228 -0.82 1 92.06 13 ALA B O 1
ATOM 902 N N . SER B 1 14 ? 7.148 -3.1 -0.792 1 93.69 14 SER B N 1
ATOM 903 C CA . SER B 1 14 ? 6.5 -3.562 0.431 1 93.69 14 SER B CA 1
ATOM 904 C C . SER B 1 14 ? 6.766 -2.609 1.593 1 93.69 14 SER B C 1
ATOM 906 O O . SER B 1 14 ? 5.883 -2.363 2.416 1 93.69 14 SER B O 1
ATOM 908 N N . SER B 1 15 ? 7.938 -2.086 1.668 1 90.44 15 SER B N 1
ATOM 909 C CA . SER B 1 15 ? 8.273 -1.115 2.707 1 90.44 15 SER B CA 1
ATOM 910 C C . SER B 1 15 ? 7.426 0.149 2.572 1 90.44 15 SER B C 1
ATOM 912 O O . SER B 1 15 ? 6.934 0.681 3.57 1 90.44 15 SER B O 1
ATOM 914 N N . LEU B 1 16 ? 7.352 0.573 1.398 1 90 16 LEU B N 1
ATOM 915 C CA . LEU B 1 16 ? 6.523 1.741 1.118 1 90 16 LEU B CA 1
ATOM 916 C C . LEU B 1 16 ? 5.078 1.493 1.526 1 90 16 LEU B C 1
ATOM 918 O O . LEU B 1 16 ? 4.477 2.309 2.232 1 90 16 LEU B O 1
ATOM 922 N N . LEU B 1 17 ? 4.531 0.381 1.086 1 93.12 17 LEU B N 1
ATOM 923 C CA . LEU B 1 17 ? 3.16 0.018 1.422 1 93.12 17 LEU B CA 1
ATOM 924 C C . LEU B 1 17 ? 2.994 -0.137 2.93 1 93.12 17 LEU B C 1
ATOM 926 O O . LEU B 1 17 ? 1.992 0.308 3.496 1 93.12 17 LEU B O 1
ATOM 930 N N . GLY B 1 18 ? 3.953 -0.711 3.523 1 93.06 18 GLY B N 1
ATOM 931 C CA . GLY B 1 18 ? 3.92 -0.882 4.969 1 93.06 18 GLY B CA 1
ATOM 932 C C . GLY B 1 18 ? 3.871 0.432 5.723 1 93.06 18 GLY B C 1
ATOM 933 O O . GLY B 1 18 ? 3.146 0.559 6.711 1 93.06 18 GLY B O 1
ATOM 934 N N . ALA B 1 19 ? 4.633 1.319 5.281 1 88.88 19 ALA B N 1
ATOM 935 C CA . ALA B 1 19 ? 4.652 2.637 5.914 1 88.88 19 ALA B CA 1
ATOM 936 C C . ALA B 1 19 ? 3.299 3.326 5.785 1 88.88 19 ALA B C 1
ATOM 938 O O . ALA B 1 19 ? 2.904 4.105 6.656 1 88.88 19 ALA B O 1
ATOM 939 N N . MET B 1 20 ? 2.562 2.953 4.789 1 91.62 20 MET B N 1
ATOM 940 C CA . MET B 1 20 ? 1.298 3.619 4.492 1 91.62 20 MET B CA 1
ATOM 941 C C . MET B 1 20 ? 0.116 2.787 4.98 1 91.62 20 MET B C 1
ATOM 943 O O . MET B 1 20 ? -1.027 3.244 4.945 1 91.62 20 MET B O 1
ATOM 947 N N . ALA B 1 21 ? 0.428 1.61 5.418 1 93.62 21 ALA B N 1
ATOM 948 C CA . ALA B 1 21 ? -0.648 0.688 5.773 1 93.62 21 ALA B CA 1
ATOM 949 C C . ALA B 1 21 ? -1.221 1.016 7.148 1 93.62 21 ALA B C 1
ATOM 951 O O . ALA B 1 21 ? -2.281 0.51 7.523 1 93.62 21 ALA B O 1
ATOM 952 N N . ASN B 1 22 ? -0.574 1.862 7.852 1 93 22 ASN B N 1
ATOM 953 C CA . ASN B 1 22 ? -1.148 2.359 9.094 1 93 22 ASN B CA 1
ATOM 954 C C . ASN B 1 22 ? -2.227 3.406 8.836 1 93 22 ASN B C 1
ATOM 956 O O . ASN B 1 22 ? -1.986 4.391 8.141 1 93 22 ASN B O 1
ATOM 960 N N . GLU B 1 23 ? -3.361 3.166 9.477 1 92.44 23 GLU B N 1
ATOM 961 C CA . GLU B 1 23 ? -4.504 4.027 9.188 1 92.44 23 GLU B CA 1
ATOM 962 C C . GLU B 1 23 ? -4.199 5.484 9.523 1 92.44 23 GLU B C 1
ATOM 964 O O . GLU B 1 23 ? -4.508 6.383 8.734 1 92.44 23 GLU B O 1
A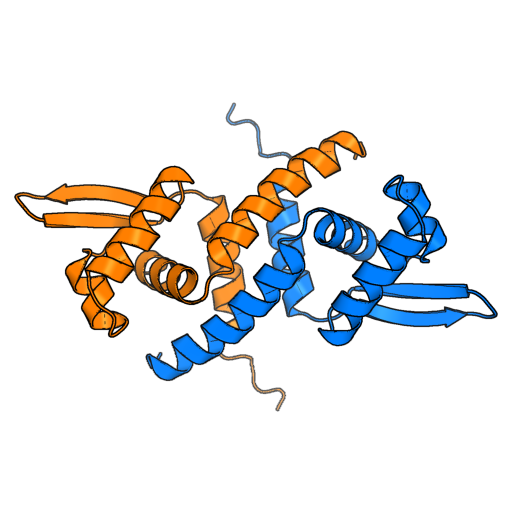TOM 969 N N . LYS B 1 24 ? -3.713 5.719 10.609 1 92.62 24 LYS B N 1
ATOM 970 C CA . LYS B 1 24 ? -3.408 7.078 11.039 1 92.62 24 LYS B CA 1
ATOM 971 C C . LYS B 1 24 ? -2.354 7.719 10.148 1 92.62 24 LYS B C 1
ATOM 973 O O . LYS B 1 24 ? -2.488 8.883 9.75 1 92.62 24 LYS B O 1
ATOM 978 N N . ARG B 1 25 ? -1.341 6.969 9.852 1 93.12 25 ARG B N 1
ATOM 979 C CA . ARG B 1 25 ? -0.299 7.469 8.961 1 93.12 25 ARG B CA 1
ATOM 980 C C . ARG B 1 25 ? -0.863 7.781 7.578 1 93.12 25 ARG B C 1
ATOM 982 O O . ARG B 1 25 ? -0.484 8.781 6.957 1 93.12 25 ARG B O 1
ATOM 989 N N . LEU B 1 26 ? -1.718 6.941 7.141 1 92.25 26 LEU B N 1
ATOM 990 C CA . LEU B 1 26 ? -2.346 7.164 5.844 1 92.25 26 LEU B CA 1
ATOM 991 C C . LEU B 1 26 ? -3.162 8.453 5.852 1 92.25 26 LEU B C 1
ATOM 993 O O . LEU B 1 26 ? -3.125 9.219 4.887 1 92.25 26 LEU B O 1
ATOM 997 N N . LEU B 1 27 ? -3.879 8.688 6.887 1 92.69 27 LEU B N 1
ATOM 998 C CA . LEU B 1 27 ? -4.684 9.898 7.008 1 92.69 27 LEU B CA 1
ATOM 999 C C . LEU B 1 27 ? -3.795 11.141 7.004 1 92.69 27 LEU B C 1
ATOM 1001 O O . LEU B 1 27 ? -4.133 12.148 6.379 1 92.69 27 LEU B O 1
ATOM 1005 N N . ILE B 1 28 ? -2.707 11.023 7.676 1 94.31 28 ILE B N 1
ATOM 1006 C CA . ILE B 1 28 ? -1.747 12.125 7.699 1 94.31 28 ILE B CA 1
ATOM 1007 C C . ILE B 1 28 ? -1.242 12.398 6.285 1 94.31 28 ILE B C 1
ATOM 1009 O O . ILE B 1 28 ? -1.222 13.547 5.84 1 94.31 28 ILE B O 1
ATOM 1013 N N . LEU B 1 29 ? -0.907 11.383 5.59 1 93.25 29 LEU B N 1
ATOM 1014 C CA . LEU B 1 29 ? -0.382 11.523 4.234 1 93.25 29 LEU B CA 1
ATOM 1015 C C . LEU B 1 29 ? -1.438 12.102 3.299 1 93.25 29 LEU B C 1
ATOM 1017 O O . LEU B 1 29 ? -1.118 12.906 2.418 1 93.25 29 LEU B O 1
ATOM 1021 N N . CYS B 1 30 ? -2.611 11.664 3.459 1 90.25 30 CYS B N 1
ATOM 1022 C CA . CYS B 1 30 ? -3.701 12.188 2.641 1 90.25 30 CYS B CA 1
ATOM 1023 C C . CYS B 1 30 ? -3.861 13.695 2.842 1 90.25 30 CYS B C 1
ATOM 1025 O O . CYS B 1 30 ? -4.102 14.43 1.884 1 90.25 30 CYS B O 1
ATOM 1027 N N . GLN B 1 31 ? -3.775 14.109 4.078 1 91.25 31 GLN B N 1
ATOM 1028 C CA . GLN B 1 31 ? -3.85 15.539 4.363 1 91.25 31 GLN B CA 1
ATOM 1029 C C . GLN B 1 31 ? -2.693 16.297 3.709 1 91.25 31 GLN B C 1
ATOM 1031 O O . GLN B 1 31 ? -2.887 17.375 3.148 1 91.25 31 GLN B O 1
ATOM 1036 N N . LEU B 1 32 ? -1.553 15.703 3.697 1 93.25 32 LEU B N 1
ATOM 1037 C CA . LEU B 1 32 ? -0.353 16.344 3.164 1 93.25 32 LEU B CA 1
ATOM 1038 C C . LEU B 1 32 ? -0.355 16.312 1.639 1 93.25 32 LEU B C 1
ATOM 1040 O O . LEU B 1 32 ? 0.388 17.047 0.997 1 93.25 32 LEU B O 1
ATOM 1044 N N . PHE B 1 33 ? -1.107 15.406 1.127 1 88.44 33 PHE B N 1
ATOM 1045 C CA . PHE B 1 33 ? -1.271 15.336 -0.32 1 88.44 33 PHE B CA 1
ATOM 1046 C C . PHE B 1 33 ? -1.937 16.594 -0.85 1 88.44 33 PHE B C 1
ATOM 1048 O O . PHE B 1 33 ? -1.65 17.031 -1.967 1 88.44 33 PHE B O 1
ATOM 1055 N N . GLU B 1 34 ? -2.736 17.156 -0.04 1 86.94 34 GLU B N 1
ATOM 1056 C CA . GLU B 1 34 ? -3.506 18.328 -0.442 1 86.94 34 GLU B CA 1
ATOM 1057 C C . GLU B 1 34 ? -2.709 19.609 -0.228 1 86.94 34 GLU B C 1
ATOM 1059 O O . GLU B 1 34 ? -2.811 20.562 -1.019 1 86.94 34 GLU B O 1
ATOM 1064 N N . ARG B 1 35 ? -2.008 19.562 0.837 1 93.25 35 ARG B N 1
ATOM 1065 C CA . ARG B 1 35 ? -1.262 20.781 1.158 1 93.25 35 ARG B CA 1
ATOM 1066 C C . ARG B 1 35 ? -0.26 20.516 2.279 1 93.25 35 ARG B C 1
ATOM 1068 O O . ARG B 1 35 ? -0.34 19.5 2.971 1 93.25 35 ARG B O 1
ATOM 1075 N N . GLU B 1 36 ? 0.725 21.469 2.4 1 96.75 36 GLU B N 1
ATOM 1076 C CA . GLU B 1 36 ? 1.613 21.469 3.559 1 96.75 36 GLU B CA 1
ATOM 1077 C C . GLU B 1 36 ? 0.841 21.766 4.844 1 96.75 36 GLU B C 1
ATOM 1079 O O . GLU B 1 36 ? -0.037 22.625 4.871 1 96.75 36 GLU B O 1
ATOM 1084 N N . CYS B 1 37 ? 1.162 21.062 5.914 1 97.56 37 CYS B N 1
ATOM 1085 C CA . CYS B 1 37 ? 0.468 21.25 7.184 1 97.56 37 CYS B CA 1
ATOM 1086 C C . CYS B 1 37 ? 1.447 21.203 8.352 1 97.56 37 CYS B C 1
ATOM 1088 O O . CYS B 1 37 ? 2.477 20.531 8.281 1 97.56 37 CYS B O 1
ATOM 1090 N N . SER B 1 38 ? 1.065 21.953 9.383 1 97.75 38 SER B N 1
ATOM 1091 C CA . SER B 1 38 ? 1.799 21.828 10.641 1 97.75 38 SER B CA 1
ATOM 1092 C C . SER B 1 38 ? 1.293 20.641 11.461 1 97.75 38 SER B C 1
ATOM 1094 O O . SER B 1 38 ? 0.225 20.094 11.18 1 97.75 38 SER B O 1
ATOM 1096 N N . VAL B 1 39 ? 2.135 20.281 12.469 1 96.88 39 VAL B N 1
ATOM 1097 C CA . VAL B 1 39 ? 1.72 19.203 13.375 1 96.88 39 VAL B CA 1
ATOM 1098 C C . VAL B 1 39 ? 0.371 19.562 14 1 96.88 39 VAL B C 1
ATOM 1100 O O . VAL B 1 39 ? -0.521 18.703 14.078 1 96.88 39 VAL B O 1
ATOM 1103 N N . GLY B 1 40 ? 0.249 20.812 14.398 1 96.44 40 GLY B N 1
ATOM 1104 C CA . GLY B 1 40 ? -0.99 21.266 15.016 1 96.44 40 GLY B CA 1
ATOM 1105 C C . GLY B 1 40 ? -2.184 21.188 14.078 1 96.44 40 GLY B C 1
ATOM 1106 O O . GLY B 1 40 ? -3.262 20.734 14.484 1 96.44 40 GLY B O 1
ATOM 1107 N N . GLU B 1 41 ? -2.076 21.609 12.867 1 96.31 41 GLU B N 1
ATOM 1108 C CA . GLU B 1 41 ? -3.133 21.547 11.867 1 96.31 41 GLU B CA 1
ATOM 1109 C C . GLU B 1 41 ? -3.559 20.094 11.617 1 96.31 41 GLU B C 1
ATOM 1111 O O . GLU B 1 41 ? -4.754 19.812 11.5 1 96.31 41 GLU B O 1
ATOM 1116 N N . LEU B 1 42 ? -2.613 19.219 11.539 1 96.06 42 LEU B N 1
ATOM 1117 C CA . LEU B 1 42 ? -2.9 17.812 11.32 1 96.06 42 LEU B CA 1
ATOM 1118 C C . LEU B 1 42 ? -3.66 17.219 12.508 1 96.06 42 LEU B C 1
ATOM 1120 O O . LEU B 1 42 ? -4.641 16.5 12.32 1 96.06 42 LEU B O 1
ATOM 1124 N N . ALA B 1 43 ? -3.193 17.531 13.656 1 96.31 43 ALA B N 1
ATOM 1125 C CA . ALA B 1 43 ? -3.838 17.031 14.867 1 96.31 43 ALA B CA 1
ATOM 1126 C C . ALA B 1 43 ? -5.297 17.469 14.938 1 96.31 43 ALA B C 1
ATOM 1128 O O . ALA B 1 43 ? -6.176 16.672 15.273 1 96.31 43 ALA B O 1
ATOM 1129 N N . GLU B 1 44 ? -5.551 18.672 14.602 1 94.69 44 GLU B N 1
ATOM 1130 C CA . GLU B 1 44 ? -6.902 19.219 14.602 1 94.69 44 GLU B CA 1
ATOM 1131 C C . GLU B 1 44 ? -7.77 18.562 13.539 1 94.69 44 GLU B C 1
ATOM 1133 O O . GLU B 1 44 ? -8.898 18.156 13.812 1 94.69 44 GLU B O 1
ATOM 1138 N N . ALA B 1 45 ? -7.242 18.453 12.375 1 90.44 45 ALA B N 1
ATOM 1139 C CA . ALA B 1 45 ? -7.984 17.891 11.242 1 90.44 45 ALA B CA 1
ATOM 1140 C C . ALA B 1 45 ? -8.359 16.438 11.5 1 90.44 45 ALA B C 1
ATOM 1142 O O . ALA B 1 45 ? -9.445 15.992 11.109 1 90.44 45 ALA B O 1
ATOM 1143 N N . LEU B 1 46 ? -7.438 15.695 12.117 1 91 46 LEU B N 1
ATOM 1144 C CA . LEU B 1 46 ? -7.625 14.258 12.305 1 91 46 LEU B CA 1
ATOM 1145 C C . LEU B 1 46 ? -8.242 13.969 13.672 1 91 46 LEU B C 1
ATOM 1147 O O . LEU B 1 46 ? -8.594 12.82 13.969 1 91 46 LEU B O 1
ATOM 1151 N N . GLU B 1 47 ? -8.312 14.953 14.5 1 92.31 47 GLU B N 1
ATOM 1152 C CA . GLU B 1 47 ? -8.875 14.82 15.836 1 92.31 47 GLU B CA 1
ATOM 1153 C C . GLU B 1 47 ? -8.078 13.82 16.672 1 92.31 47 GLU B C 1
ATOM 1155 O O . GLU B 1 47 ? -8.656 12.922 17.297 1 92.31 47 GLU B O 1
ATOM 1160 N N . VAL B 1 48 ? -6.816 13.977 16.672 1 92.5 48 VAL B N 1
ATOM 1161 C CA . VAL B 1 48 ? -5.898 13.172 17.469 1 92.5 48 VAL B CA 1
ATOM 1162 C C . VAL B 1 48 ? -4.906 14.086 18.188 1 92.5 48 VAL B C 1
ATOM 1164 O O . VAL B 1 48 ? -4.859 15.289 17.938 1 92.5 48 VAL B O 1
ATOM 1167 N N . ARG B 1 49 ? -4.168 13.633 19.125 1 95.06 49 ARG B N 1
ATOM 1168 C CA . ARG B 1 49 ? -3.176 14.398 19.875 1 95.06 49 ARG B CA 1
ATOM 1169 C C . ARG B 1 49 ? -1.973 14.742 19 1 95.06 49 ARG B C 1
ATOM 1171 O O . ARG B 1 49 ? -1.535 13.93 18.188 1 95.06 49 ARG B O 1
ATOM 1178 N N . PRO B 1 50 ? -1.414 15.883 19.219 1 96.06 50 PRO B N 1
ATOM 1179 C CA . PRO B 1 50 ? -0.208 16.266 18.484 1 96.06 50 PRO B CA 1
ATOM 1180 C C . PRO B 1 50 ? 0.948 15.289 18.688 1 96.06 50 PRO B C 1
ATOM 1182 O O . PRO B 1 50 ? 1.756 15.078 17.781 1 96.06 50 PRO B O 1
ATOM 1185 N N . SER B 1 51 ? 1.001 14.805 19.859 1 96.25 51 SER B N 1
ATOM 1186 C CA . SER B 1 51 ? 2.072 13.852 20.109 1 96.25 51 SER B CA 1
ATOM 1187 C C . SER B 1 51 ? 1.975 12.641 19.188 1 96.25 51 SER B C 1
ATOM 1189 O O . SER B 1 51 ? 2.99 12.141 18.703 1 96.25 51 SER B O 1
ATOM 1191 N N . THR B 1 52 ? 0.756 12.133 18.953 1 95 52 THR B N 1
ATOM 1192 C CA . THR B 1 52 ? 0.506 11.016 18.047 1 95 52 THR B CA 1
ATOM 1193 C C . THR B 1 52 ? 0.926 11.367 16.625 1 95 52 THR B C 1
ATOM 1195 O O . THR B 1 52 ? 1.594 10.578 15.953 1 95 52 THR B O 1
ATOM 1198 N N . VAL B 1 53 ? 0.548 12.516 16.219 1 96.5 53 VAL B N 1
ATOM 1199 C CA . VAL B 1 53 ? 0.899 12.992 14.891 1 96.5 53 VAL B CA 1
ATOM 1200 C C . VAL B 1 53 ? 2.418 13.102 14.758 1 96.5 53 VAL B C 1
ATOM 1202 O O . VAL B 1 53 ? 2.998 12.641 13.773 1 96.5 53 VAL B O 1
ATOM 1205 N N . SER B 1 54 ? 3.059 13.641 15.758 1 96.19 54 SER B N 1
ATOM 1206 C CA . SER B 1 54 ? 4.504 13.836 15.742 1 96.19 54 SER B CA 1
ATOM 1207 C C . SER B 1 54 ? 5.242 12.508 15.625 1 96.19 54 SER B C 1
ATOM 1209 O O . SER B 1 54 ? 6.23 12.398 14.898 1 96.19 54 SER B O 1
ATOM 1211 N N . GLN B 1 55 ? 4.754 11.609 16.312 1 95.25 55 GLN B N 1
ATOM 1212 C CA . GLN B 1 55 ? 5.355 10.281 16.281 1 95.25 55 GLN B CA 1
ATOM 1213 C C . GLN B 1 55 ? 5.285 9.68 14.883 1 95.25 55 GLN B C 1
ATOM 1215 O O . GLN B 1 55 ? 6.273 9.148 14.375 1 95.25 55 GLN B O 1
ATOM 1220 N N . HIS B 1 56 ? 4.141 9.719 14.328 1 95.38 56 HIS B N 1
ATOM 1221 C CA . HIS B 1 56 ? 3.969 9.18 12.992 1 95.38 56 HIS B CA 1
ATOM 1222 C C . HIS B 1 56 ? 4.789 9.961 11.969 1 95.38 56 HIS B C 1
ATOM 1224 O O . HIS B 1 56 ? 5.391 9.375 11.062 1 95.38 56 HIS B O 1
ATOM 1230 N N . LEU B 1 57 ? 4.84 11.234 12.133 1 96.12 57 LEU B N 1
ATOM 1231 C CA . LEU B 1 57 ? 5.617 12.07 11.227 1 96.12 57 LEU B CA 1
ATOM 1232 C C . LEU B 1 57 ? 7.105 11.75 11.336 1 96.12 57 LEU B C 1
ATOM 1234 O O . LEU B 1 57 ? 7.824 11.789 10.328 1 96.12 57 LEU B O 1
ATOM 1238 N N . ALA B 1 58 ? 7.523 11.508 12.484 1 95.25 58 ALA B N 1
ATOM 1239 C CA . ALA B 1 58 ? 8.922 11.125 12.672 1 95.25 58 ALA B CA 1
ATOM 1240 C C . ALA B 1 58 ? 9.25 9.852 11.891 1 95.25 58 ALA B C 1
ATOM 1242 O O . ALA B 1 58 ? 10.297 9.766 11.25 1 95.25 58 ALA B O 1
ATOM 1243 N N . LEU B 1 59 ? 8.398 8.898 11.945 1 92.62 59 LEU B N 1
ATOM 1244 C CA . LEU B 1 59 ? 8.578 7.652 11.203 1 92.62 59 LEU B CA 1
ATOM 1245 C C . LEU B 1 59 ? 8.547 7.902 9.703 1 92.62 59 LEU B C 1
ATOM 1247 O O . LEU B 1 59 ? 9.398 7.402 8.969 1 92.62 59 LEU B O 1
ATOM 1251 N N . LEU B 1 60 ? 7.586 8.688 9.273 1 92.69 60 LEU B N 1
ATOM 1252 C CA . LEU B 1 60 ? 7.426 9 7.855 1 92.69 60 LEU B CA 1
ATOM 1253 C C . LEU B 1 60 ? 8.633 9.773 7.328 1 92.69 60 LEU B C 1
ATOM 1255 O O . LEU B 1 60 ? 9.031 9.602 6.176 1 92.69 60 LEU B O 1
ATOM 1259 N N . ARG B 1 61 ? 9.133 10.617 8.164 1 92.75 61 ARG B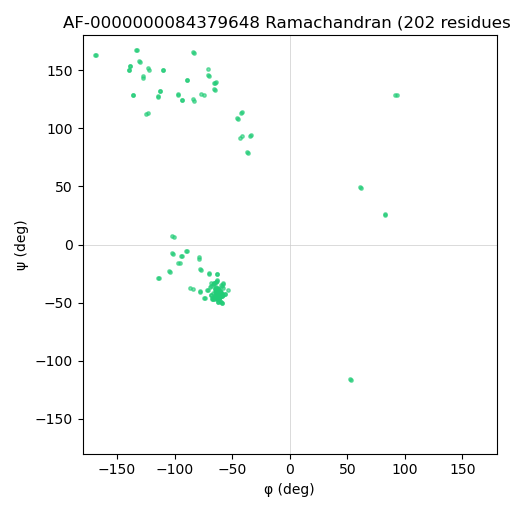 N 1
ATOM 1260 C CA . ARG B 1 61 ? 10.312 11.391 7.797 1 92.75 61 ARG B CA 1
ATOM 1261 C C . ARG B 1 61 ? 11.523 10.477 7.598 1 92.75 61 ARG B C 1
ATOM 1263 O O . ARG B 1 61 ? 12.266 10.633 6.629 1 92.75 61 ARG B O 1
ATOM 1270 N N . LYS B 1 62 ? 11.727 9.562 8.453 1 89.75 62 LYS B N 1
ATOM 1271 C CA . LYS B 1 62 ? 12.82 8.602 8.367 1 89.75 62 LYS B CA 1
ATOM 1272 C C . LYS B 1 62 ? 12.766 7.812 7.066 1 89.75 62 LYS B C 1
ATOM 1274 O O . LYS B 1 62 ? 13.805 7.512 6.473 1 89.75 62 LYS B O 1
ATOM 1279 N N . ASP B 1 63 ? 11.57 7.602 6.676 1 85.19 63 ASP B N 1
ATOM 1280 C CA . ASP B 1 63 ? 11.375 6.797 5.473 1 85.19 63 ASP B CA 1
ATOM 1281 C C . ASP B 1 63 ? 11.383 7.668 4.223 1 85.19 63 ASP B C 1
ATOM 1283 O O . ASP B 1 63 ? 11.305 7.156 3.102 1 85.19 63 ASP B O 1
ATOM 1287 N N . GLY B 1 64 ? 11.445 8.953 4.395 1 88.81 64 GLY B N 1
ATOM 1288 C CA . GLY B 1 64 ? 11.555 9.891 3.283 1 88.81 64 GLY B CA 1
ATOM 1289 C C . GLY B 1 64 ? 10.219 10.211 2.645 1 88.81 64 GLY B C 1
ATOM 1290 O O . GLY B 1 64 ? 10.164 10.602 1.475 1 88.81 64 GLY B O 1
ATOM 1291 N N . PHE B 1 65 ? 9.148 10.109 3.322 1 91.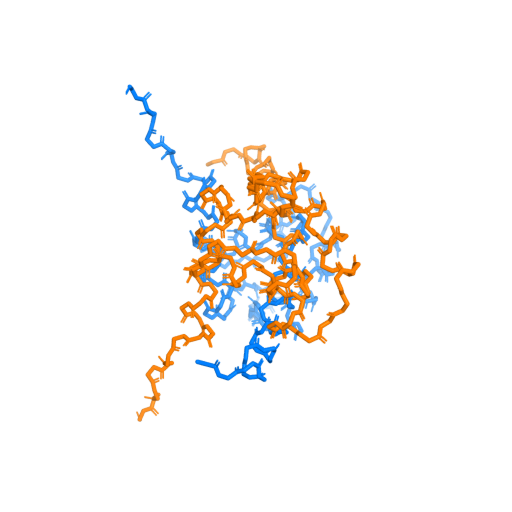06 65 PHE B N 1
ATOM 1292 C CA . PHE B 1 65 ? 7.816 10.305 2.754 1 91.06 65 PHE B CA 1
ATOM 1293 C C . PHE B 1 65 ? 7.332 11.734 2.986 1 91.06 65 PHE B C 1
ATOM 1295 O O . PHE B 1 65 ? 6.383 12.188 2.346 1 91.06 65 PHE B O 1
ATOM 1302 N N . VAL B 1 66 ? 7.977 12.422 3.875 1 95.62 66 VAL B N 1
ATOM 1303 C CA . VAL B 1 66 ? 7.566 13.789 4.16 1 95.62 66 VAL B CA 1
ATOM 1304 C C . VAL B 1 66 ? 8.805 14.68 4.32 1 95.62 66 VAL B C 1
ATOM 1306 O O . VAL B 1 66 ? 9.883 14.188 4.656 1 95.62 66 VAL B O 1
ATOM 1309 N N . ASN B 1 67 ? 8.609 15.859 4.051 1 95.94 67 ASN B N 1
ATOM 1310 C CA . ASN B 1 67 ? 9.648 16.875 4.199 1 95.94 67 ASN B CA 1
ATOM 1311 C C . ASN B 1 67 ? 9.297 17.891 5.281 1 95.94 67 ASN B C 1
ATOM 1313 O O . ASN B 1 67 ? 8.227 18.5 5.23 1 95.94 67 ASN B O 1
ATOM 1317 N N . PRO B 1 68 ? 10.203 18.062 6.168 1 96.12 68 PRO B N 1
ATOM 1318 C CA . PRO B 1 68 ? 9.977 19.078 7.195 1 96.12 68 PRO B CA 1
ATOM 1319 C C . PRO B 1 68 ? 10.484 20.453 6.781 1 96.12 68 PRO B C 1
ATOM 1321 O O . PRO B 1 68 ? 11.492 20.562 6.078 1 96.12 68 PRO B O 1
ATOM 1324 N N . ARG B 1 69 ? 9.805 21.438 7.098 1 95.94 69 ARG B N 1
ATOM 1325 C CA . ARG B 1 69 ? 10.203 22.828 6.941 1 95.94 69 ARG B CA 1
ATOM 1326 C C . ARG B 1 69 ? 9.852 23.641 8.188 1 95.94 69 ARG B C 1
ATOM 1328 O O . ARG B 1 69 ? 8.719 23.594 8.656 1 95.94 69 ARG B O 1
ATOM 1335 N N . ARG B 1 70 ? 10.859 24.344 8.664 1 95.31 70 ARG B N 1
ATOM 1336 C CA . ARG B 1 70 ? 10.625 25.172 9.844 1 95.31 70 ARG B CA 1
ATOM 1337 C C . ARG B 1 70 ? 10.344 26.609 9.453 1 95.31 70 ARG B C 1
ATOM 1339 O O . ARG B 1 70 ? 11.031 27.172 8.594 1 95.31 70 ARG B O 1
ATOM 1346 N N . ASP B 1 71 ? 9.289 27.062 9.992 1 94.81 71 ASP B N 1
ATOM 1347 C CA . ASP B 1 71 ? 8.969 28.484 9.891 1 94.81 71 ASP B CA 1
ATOM 1348 C C . ASP B 1 71 ? 8.797 29.109 11.273 1 94.81 71 ASP B C 1
ATOM 1350 O O . ASP B 1 71 ? 7.789 28.891 11.938 1 94.81 71 ASP B O 1
ATOM 1354 N N . ALA B 1 72 ? 9.773 30.016 11.562 1 94.88 72 ALA B N 1
ATOM 1355 C CA . ALA B 1 72 ? 9.812 30.531 12.93 1 94.88 72 ALA B CA 1
ATOM 1356 C C . ALA B 1 72 ? 9.836 29.406 13.953 1 94.88 72 ALA B C 1
ATOM 1358 O O . ALA B 1 72 ? 10.758 28.594 13.969 1 94.88 72 ALA B O 1
ATOM 1359 N N . GLN B 1 73 ? 8.766 29.281 14.805 1 93.31 73 GLN B N 1
ATOM 1360 C CA . GLN B 1 73 ? 8.734 28.25 15.836 1 93.31 73 GLN B CA 1
ATOM 1361 C C . GLN B 1 73 ? 7.84 27.094 15.43 1 93.31 73 GLN B C 1
ATOM 1363 O O . GLN B 1 73 ? 7.637 26.156 16.203 1 93.31 73 GLN B O 1
ATOM 1368 N N . THR B 1 74 ? 7.391 27.141 14.227 1 95.31 74 THR B N 1
ATOM 1369 C CA . THR B 1 74 ? 6.426 26.125 13.812 1 95.31 74 THR B CA 1
ATOM 1370 C C . THR B 1 74 ? 7.031 25.203 12.766 1 95.31 74 THR B C 1
ATOM 1372 O O . THR B 1 74 ? 7.695 25.656 11.828 1 95.31 74 THR B O 1
ATOM 1375 N N . LEU B 1 75 ? 6.863 23.891 12.984 1 95.81 75 LEU B N 1
ATOM 1376 C CA . LEU B 1 75 ? 7.312 22.875 12.039 1 95.81 75 LEU B CA 1
ATOM 1377 C C . LEU B 1 75 ? 6.195 22.484 11.078 1 95.81 75 LEU B C 1
ATOM 1379 O O . LEU B 1 75 ? 5.098 22.125 11.508 1 95.81 75 LEU B O 1
ATOM 1383 N N . TYR B 1 76 ? 6.5 22.625 9.766 1 97.56 76 TYR B N 1
ATOM 1384 C CA . TYR B 1 76 ? 5.57 22.234 8.719 1 97.56 76 TYR B CA 1
ATOM 1385 C C . TYR B 1 76 ? 6.074 21 7.965 1 97.56 76 TYR B C 1
ATOM 1387 O O . TYR B 1 76 ? 7.285 20.781 7.883 1 97.56 76 TYR B O 1
ATOM 1395 N N . TYR B 1 77 ? 5.086 20.266 7.492 1 97.56 77 TYR B N 1
ATOM 1396 C CA . TYR B 1 77 ? 5.422 19.078 6.715 1 97.56 77 TYR B CA 1
ATOM 1397 C C . TYR B 1 77 ? 4.695 19.078 5.375 1 97.56 77 TYR B C 1
ATOM 1399 O O . TYR B 1 77 ? 3.559 19.562 5.277 1 97.56 77 TYR B O 1
ATOM 1407 N N . SER B 1 78 ? 5.395 18.578 4.355 1 96.62 78 SER B N 1
ATOM 1408 C CA . SER B 1 78 ? 4.805 18.328 3.041 1 96.62 78 SER B CA 1
ATOM 1409 C C . SER B 1 78 ? 5.125 16.922 2.553 1 96.62 78 SER B C 1
ATOM 1411 O O . SER B 1 78 ? 6.066 16.281 3.039 1 96.62 78 SER B O 1
ATOM 1413 N N . LEU B 1 79 ? 4.266 16.484 1.654 1 94.12 79 LEU B N 1
ATOM 1414 C CA . LEU B 1 79 ? 4.492 15.164 1.09 1 94.12 79 LEU B CA 1
ATOM 1415 C C . LEU B 1 79 ? 5.781 15.133 0.276 1 94.12 79 LEU B C 1
ATOM 1417 O O . LEU B 1 79 ? 6.086 16.078 -0.449 1 94.12 79 LEU B O 1
ATOM 1421 N N . ALA B 1 80 ? 6.52 14.117 0.545 1 90.31 80 ALA B N 1
ATOM 1422 C CA . ALA B 1 80 ? 7.766 13.93 -0.195 1 90.31 80 ALA B CA 1
ATOM 1423 C C . ALA B 1 80 ? 7.785 12.578 -0.905 1 90.31 80 ALA B C 1
ATOM 1425 O O . ALA B 1 80 ? 7.211 11.602 -0.411 1 90.31 80 ALA B O 1
ATOM 1426 N N . GLY B 1 81 ? 8.492 12.516 -2.047 1 85.25 81 GLY B N 1
ATOM 1427 C CA . GLY B 1 81 ? 8.719 11.25 -2.734 1 85.25 81 GLY B CA 1
ATOM 1428 C C . GLY B 1 81 ? 7.68 10.961 -3.801 1 85.25 81 GLY B C 1
ATOM 1429 O O . GLY B 1 81 ? 6.477 10.945 -3.52 1 85.25 81 GLY B O 1
ATOM 1430 N N . ASP B 1 82 ? 8.094 10.672 -4.875 1 87.19 82 ASP B N 1
ATOM 1431 C CA . ASP B 1 82 ? 7.234 10.398 -6.02 1 87.19 82 ASP B CA 1
ATOM 1432 C C . ASP B 1 82 ? 6.48 9.086 -5.848 1 87.19 82 ASP B C 1
ATOM 1434 O O . ASP B 1 82 ? 5.34 8.953 -6.289 1 87.19 82 ASP B O 1
ATOM 1438 N N . GLU B 1 83 ? 7.074 8.242 -5.062 1 89.44 83 GLU B N 1
ATOM 1439 C CA . GLU B 1 83 ? 6.465 6.934 -4.875 1 89.44 83 GLU B CA 1
ATOM 1440 C C . GLU B 1 83 ? 5.219 7.023 -3.996 1 89.44 83 GLU B C 1
ATOM 1442 O O . GLU B 1 83 ? 4.16 6.508 -4.359 1 89.44 83 GLU B O 1
ATOM 1447 N N . ALA B 1 84 ? 5.355 7.73 -2.932 1 90 84 ALA B N 1
ATOM 1448 C CA . ALA B 1 84 ? 4.219 7.902 -2.027 1 90 84 ALA B CA 1
ATOM 1449 C C . ALA B 1 84 ? 3.082 8.656 -2.713 1 90 84 ALA B C 1
ATOM 1451 O O . ALA B 1 84 ? 1.912 8.297 -2.557 1 90 84 ALA B O 1
ATOM 1452 N N . ARG B 1 85 ? 3.447 9.602 -3.467 1 91.62 85 ARG B N 1
ATOM 1453 C CA . ARG B 1 85 ? 2.455 10.398 -4.176 1 91.62 85 ARG B CA 1
ATOM 1454 C C . ARG B 1 85 ? 1.679 9.547 -5.176 1 91.62 85 ARG B C 1
ATOM 1456 O O . ARG B 1 85 ? 0.459 9.68 -5.297 1 91.62 85 ARG B O 1
ATOM 1463 N N . ALA B 1 86 ? 2.404 8.766 -5.875 1 93.19 86 ALA B N 1
ATOM 1464 C CA . ALA B 1 86 ? 1.767 7.922 -6.879 1 93.19 86 ALA B CA 1
ATOM 1465 C C . ALA B 1 86 ? 0.778 6.953 -6.234 1 93.19 86 ALA B C 1
ATOM 1467 O O . ALA B 1 86 ? -0.336 6.773 -6.73 1 93.19 86 ALA B O 1
ATOM 1468 N N . VAL B 1 87 ? 1.154 6.391 -5.152 1 93.12 87 VAL B N 1
ATOM 1469 C CA . VAL B 1 87 ? 0.286 5.445 -4.461 1 93.12 87 VAL B CA 1
ATOM 1470 C C . VAL B 1 87 ? -0.922 6.18 -3.883 1 93.12 87 VAL B C 1
ATOM 1472 O O . VAL B 1 87 ? -2.061 5.723 -4.023 1 93.12 87 VAL B O 1
ATOM 1475 N N . LEU B 1 88 ? -0.679 7.305 -3.307 1 91.12 88 LEU B N 1
ATOM 1476 C CA . LEU B 1 88 ? -1.764 8.094 -2.73 1 91.12 88 LEU B CA 1
ATOM 1477 C C . LEU B 1 88 ? -2.754 8.523 -3.809 1 91.12 88 LEU B C 1
ATOM 1479 O O . LEU B 1 88 ? -3.965 8.539 -3.574 1 91.12 88 LEU B O 1
ATOM 1483 N N . ASN B 1 89 ? -2.248 8.898 -4.934 1 91.19 89 ASN B N 1
ATOM 1484 C CA . ASN B 1 89 ? -3.119 9.258 -6.043 1 91.19 89 ASN B CA 1
ATOM 1485 C C . ASN B 1 89 ? -4.023 8.102 -6.449 1 91.19 89 ASN B C 1
ATOM 1487 O O . ASN B 1 89 ? -5.211 8.305 -6.723 1 91.19 89 ASN B O 1
ATOM 1491 N N . THR B 1 90 ? -3.439 7.012 -6.516 1 92.69 90 THR B N 1
ATOM 1492 C CA . THR B 1 90 ? -4.207 5.82 -6.855 1 92.69 90 THR B CA 1
ATOM 1493 C C . THR B 1 90 ? -5.285 5.551 -5.809 1 92.69 90 THR B C 1
ATOM 1495 O O . THR B 1 90 ? -6.441 5.305 -6.152 1 92.69 90 THR B O 1
ATOM 1498 N N . LEU B 1 91 ? -4.914 5.645 -4.551 1 90 91 LEU B N 1
ATOM 1499 C CA . LEU B 1 91 ? -5.871 5.41 -3.479 1 90 91 LEU B CA 1
ATOM 1500 C C . LEU B 1 91 ? -6.992 6.449 -3.516 1 90 91 LEU B C 1
ATOM 1502 O O . LEU B 1 91 ? -8.156 6.117 -3.281 1 90 91 LEU B O 1
ATOM 1506 N N . HIS B 1 92 ? -6.617 7.656 -3.764 1 86.75 92 HIS B N 1
ATOM 1507 C CA . HIS B 1 92 ? -7.613 8.719 -3.875 1 86.75 92 HIS B CA 1
ATOM 1508 C C . HIS B 1 92 ? -8.617 8.414 -4.977 1 86.75 92 HIS B C 1
ATOM 1510 O O . HIS B 1 92 ? -9.82 8.594 -4.793 1 86.75 92 HIS B O 1
ATOM 1516 N N . SER B 1 93 ? -8.125 7.953 -6.082 1 88.12 93 SER B N 1
ATOM 1517 C CA . SER B 1 93 ? -8.984 7.617 -7.211 1 88.12 93 SER B CA 1
ATOM 1518 C C . SER B 1 93 ? -9.891 6.438 -6.883 1 88.12 93 SER B C 1
ATOM 1520 O O . SER B 1 93 ? -11.031 6.379 -7.348 1 88.12 93 SER B O 1
ATOM 1522 N N . LEU B 1 94 ? -9.438 5.598 -6.141 1 86.62 94 LEU B N 1
ATOM 1523 C CA . LEU B 1 94 ? -10.18 4.391 -5.801 1 86.62 94 LEU B CA 1
ATOM 1524 C C . LEU B 1 94 ? -11.25 4.684 -4.758 1 86.62 94 LEU B C 1
ATOM 1526 O O . LEU B 1 94 ? -12.375 4.176 -4.848 1 86.62 94 LEU B O 1
ATOM 1530 N N . TYR B 1 95 ? -10.867 5.523 -3.801 1 85.75 95 TYR B N 1
ATOM 1531 C CA . TYR B 1 95 ? -11.727 5.59 -2.625 1 85.75 95 TYR B CA 1
ATOM 1532 C C . TYR B 1 95 ? -12.383 6.965 -2.506 1 85.75 95 TYR B C 1
ATOM 1534 O O . TYR B 1 95 ? -13.398 7.117 -1.821 1 85.75 95 TYR B O 1
ATOM 1542 N N . CYS B 1 96 ? -11.781 7.938 -2.971 1 76.69 96 CYS B N 1
ATOM 1543 C CA . CYS B 1 96 ? -12.289 9.289 -2.738 1 76.69 96 CYS B CA 1
ATOM 1544 C C . CYS B 1 96 ? -12.953 9.844 -3.99 1 76.69 96 CYS B C 1
ATOM 1546 O O . CYS B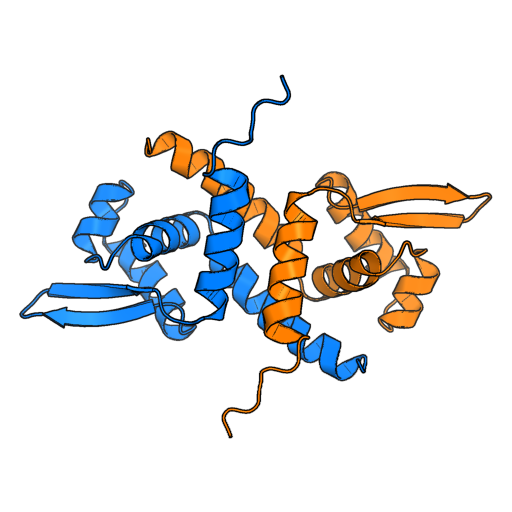 1 96 ? -13.648 10.859 -3.93 1 76.69 96 CYS B O 1
ATOM 1548 N N . GLU B 1 97 ? -12.594 9.312 -5.129 1 71.38 97 GLU B N 1
ATOM 1549 C CA . GLU B 1 97 ? -13.266 9.797 -6.332 1 71.38 97 GLU B CA 1
ATOM 1550 C C . GLU B 1 97 ? -14.594 9.078 -6.543 1 71.38 97 GLU B C 1
ATOM 1552 O O . GLU B 1 97 ? -14.711 7.883 -6.262 1 71.38 97 GLU B O 1
ATOM 1557 N N . PRO B 1 98 ? -15.672 9.883 -6.66 1 59.03 98 PRO B N 1
ATOM 1558 C CA . PRO B 1 98 ? -17.016 9.352 -6.879 1 59.03 98 PRO B CA 1
ATOM 1559 C C . PRO B 1 98 ? -17.062 8.227 -7.902 1 59.03 98 PRO B C 1
ATOM 1561 O O . PRO B 1 98 ? -16.375 8.297 -8.93 1 59.03 98 PRO B O 1
ATOM 1564 N N . GLN B 1 99 ? -16.938 7.016 -7.422 1 53.28 99 GLN B N 1
ATOM 1565 C CA . GLN B 1 99 ? -17.188 5.906 -8.344 1 53.28 99 GLN B CA 1
ATOM 1566 C C . GLN B 1 99 ? -18.406 6.176 -9.219 1 53.28 99 GLN B C 1
ATOM 1568 O O . GLN B 1 99 ? -19.438 6.605 -8.727 1 53.28 99 GLN B O 1
ATOM 1573 N N . PRO B 1 100 ? -18.203 6.348 -10.492 1 47.16 100 PRO B N 1
ATOM 1574 C CA . PRO B 1 100 ? -19.469 6.434 -11.211 1 47.16 100 PRO B CA 1
ATOM 1575 C C . PRO B 1 100 ? -20.469 5.359 -10.781 1 47.16 100 PRO B C 1
ATOM 1577 O O . PRO B 1 100 ? -20.078 4.215 -10.539 1 47.16 100 PRO B O 1
ATOM 1580 N N . ALA B 1 101 ? -21.531 5.684 -10.062 1 43.62 101 ALA B N 1
ATOM 1581 C CA . ALA B 1 101 ? -22.672 4.828 -9.773 1 43.62 101 ALA B CA 1
ATOM 1582 C C . ALA B 1 101 ? -22.984 3.904 -10.945 1 43.62 101 ALA B C 1
ATOM 1584 O O . ALA B 1 101 ? -23.016 4.344 -12.094 1 43.62 101 ALA B O 1
ATOM 1585 N N . GLU B 1 102 ? -22.438 2.656 -10.945 1 36.59 102 GLU B N 1
ATOM 1586 C CA . GLU B 1 102 ? -23.188 1.85 -11.914 1 36.59 102 GLU B CA 1
ATOM 1587 C C . GLU B 1 102 ? -24.672 2.203 -11.898 1 36.59 102 GLU B C 1
ATOM 1589 O O . GLU B 1 102 ? -25.344 2.049 -10.875 1 36.59 102 GLU B O 1
ATOM 1594 N N . GLN B 1 103 ? -25.172 3.287 -12.523 1 29.78 103 GLN B N 1
ATOM 1595 C CA . GLN B 1 103 ? -26.562 3.152 -12.953 1 29.78 103 GLN B CA 1
ATOM 1596 C C . GLN B 1 103 ? -26.797 1.811 -13.641 1 29.78 103 GLN B C 1
ATOM 1598 O O . GLN B 1 103 ? -26.016 1.406 -14.508 1 29.78 103 GLN B O 1
#

pLDDT: mean 88.09, std 12.92, range [28.95, 97.81]

Solvent-accessible surface area (backbone atoms only — not comparable to full-atom values): 11175 Å² total; per-residue (Å²): 130,57,66,67,59,48,48,55,41,31,48,55,48,12,50,53,30,44,64,41,21,38,47,67,48,34,51,52,49,56,54,24,68,76,38,73,39,33,53,64,56,47,14,62,74,69,70,50,55,46,67,60,46,48,53,48,47,51,54,36,38,76,72,45,42,36,41,80,44,76,54,92,94,43,57,30,35,28,64,26,54,71,65,57,49,51,51,49,51,48,49,40,56,69,62,68,38,80,65,78,70,82,122,130,59,66,65,59,49,48,54,42,30,47,54,48,11,51,54,28,44,64,40,22,38,45,68,48,34,52,53,49,55,54,22,68,76,37,71,40,34,53,65,56,47,14,61,73,69,70,50,55,47,68,59,46,48,53,48,48,53,55,37,38,76,71,46,42,36,42,80,46,78,54,93,92,43,56,29,34,28,66,25,53,70,66,56,49,51,51,49,51,49,48,40,55,69,61,69,37,82,65,77,70,83,122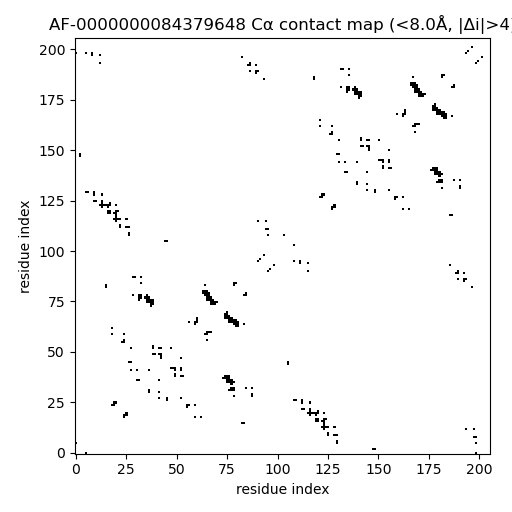

Sequence (206 aa):
MDIDTMRENAGRASSLLGAMANEKRLLILCQLFERECSVGELAEALEVRPSTVSQHLALLRKDGFVNPRRDAQTLYYSLAGDEARAVLNTLHSLYCEPQPAEQMDIDTMRENAGRASSLLGAMANEKRLLILCQLFERECSVGELAEALEVRPSTVSQHLALLRKDGFVNPRRDAQTLYYSLAGDEARAVLNTLHSLYCEPQPAEQ